Protein AF-C5KJR0-F1 (afdb_monomer)

InterPro domains:
  IPR007120 DNA-directed RNA polymerase, subunit 2, hybrid-binding domain [PF00562] (10-202)
  IPR007121 RNA polymerase, beta subunit, conserved site [PS01166] (55-67)
  IPR007641 RNA polymerase Rpb2, domain 7 [PF04560] (204-254)
  IPR014724 RNA polymerase Rpb2, OB-fold [G3DSA:2.40.50.150] (12-51)
  IPR015712 DNA-directed RNA polymerase, subunit 2 [PTHR20856] (11-251)
  IPR037033 DNA-directed RNA polymerase, subunit 2, hybrid-binding domain superfamily [G3DSA:2.40.270.10] (52-188)

Foldseek 3Di:
DDDDDPDDDDDDDDDDDDDDAPDDWAFDDWDWDADPVRDIDIDTDTDDDDDQDFQFWKDFPLRRIDTRHDDDDQLQFKAAPVGDGDPDDDDPVVDPVSVSVVQQVQFLQQALCVQVVHRWDDDPPDTDDLVNSLVSCVVVVHHSSQWGWIAGSVPRHTDPDTHRGGDGDMDGDPDGVSVVDADADDFDADPPQRWFDDDRVRSGDDDCDPVNLVVCVVVVVPVVSCCPVAVRTRPDDFDADPPPRDTDDPVRDDD

Mean predicted aligned error: 8.56 Å

Nearest PDB structures (foldseek):
  7z1o-assembly1_B  TM=9.831E-01  e=5.028E-30  Saccharomyces cerevisiae W303
  7fjj-assembly1_B  TM=9.832E-01  e=2.445E-29  Homo sapiens
  7z31-assembly1_B  TM=9.775E-01  e=2.445E-29  Saccharomyces cerevisiae S288C
  8iue-assembly1_B  TM=9.844E-01  e=5.118E-28  Homo sapiens
  9bcu-assembly1_B  TM=9.767E-01  e=3.434E-25  Thermococcus kodakarensis

Organism: Perkinsus marinus (strain ATCC 50983 / TXsc) (NCBI:txid423536)

Secondary structure (DSSP, 8-state):
---------------------SS--EEEEEEEEE-TT--EEEEEEEE------TT-EEEETTS-EEE------GGGS-EETTS---S----GGGTGGGT-HHHHHHHHHHHHHHHHTS-----TT-S--HHHHHHHHHHTT--TT-EE-EE-TTT-PBPSSPEE-----EEE-S--GGGT----SS--B-TTT--B-BSGGGTPBPP--HHHHHHHHHHT-HHHHHIIIIITTT-----B-TTT-PBPPTTS---

pLDDT: mean 89.94, std 9.76, range [38.06, 97.75]

Sequence (255 aa):
MSDAATGQVSHWRDTPISYKNPVPSYVDRVIATENEDQAKIFKCITRQTRRPELGDKFSSRHGQKGVVGLIVNQEDMPFGEKGWCPDLIMNPHGFPSRMTVGKLLECVSGKAGVLDGERSYGTAFGGTTKEHMTQSLIRHGFHPSAKEYITSGVTGEALECYIFVGPIYYQKLKHMVMDKIHARSTGPVNQLTRQPTEGRAKDGGLRLGEMERDCLVAYGASNLLLERLMLSSDVFTASVCRRCGLLSYQNGTCK

Radius of gyration: 31.86 Å; Cα contacts (8 Å, |Δi|>4): 291; chains: 1; bounding box: 69×59×100 Å

Solvent-accessible surface area (backbone atoms only — not comparable to full-atom values): 16293 Å² total; per-residue (Å²): 142,79,87,81,80,81,75,80,79,81,80,84,75,92,80,83,87,74,88,80,69,94,66,88,67,43,83,72,47,77,46,79,49,66,47,96,84,69,48,80,44,78,48,77,43,68,44,72,91,78,78,93,50,75,50,25,30,35,28,38,88,75,76,54,69,48,57,41,84,77,89,76,62,75,70,58,40,49,28,35,91,89,69,51,65,75,93,74,90,73,72,71,81,67,44,78,86,64,68,55,58,66,55,58,50,43,17,43,38,40,39,26,17,65,73,73,73,43,87,67,53,78,53,87,100,58,54,69,52,71,66,58,38,27,48,49,24,46,76,73,75,41,47,64,82,35,37,40,67,37,30,35,34,75,79,68,45,69,52,98,57,70,44,78,58,53,55,68,74,70,42,83,48,93,55,43,38,82,81,64,70,78,86,66,90,79,64,55,52,36,87,88,75,47,30,63,26,73,48,74,96,54,51,17,50,84,86,82,50,70,70,57,48,50,55,39,56,75,72,62,42,62,68,60,49,49,42,59,71,33,72,71,47,55,69,77,92,82,52,66,37,92,86,79,70,44,74,36,50,101,80,76,52,65,133

Structure (mmCIF, N/CA/C/O backbone):
data_AF-C5KJR0-F1
#
_entr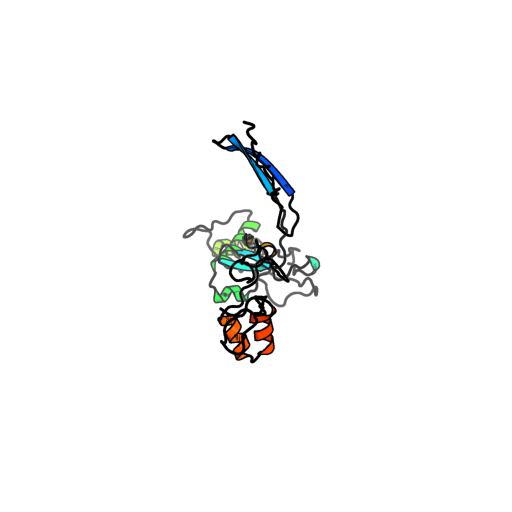y.id   AF-C5KJR0-F1
#
loop_
_atom_site.group_PDB
_atom_site.id
_atom_site.type_symbol
_atom_site.label_atom_id
_atom_site.label_alt_id
_atom_site.label_comp_id
_atom_site.label_asym_id
_atom_site.label_entity_id
_atom_site.label_seq_id
_atom_site.pdbx_PDB_ins_code
_atom_site.Cartn_x
_atom_site.Cartn_y
_atom_site.Cartn_z
_atom_site.occupancy
_atom_site.B_iso_or_equiv
_atom_site.auth_seq_id
_atom_site.auth_comp_id
_atom_site.auth_asym_id
_atom_site.auth_atom_id
_atom_site.pdbx_PDB_model_num
ATOM 1 N N . MET A 1 1 ? 22.384 32.706 -67.325 1.00 38.75 1 MET A N 1
ATOM 2 C CA . MET A 1 1 ? 22.212 33.017 -65.892 1.00 38.75 1 MET A CA 1
ATOM 3 C C . MET A 1 1 ? 20.793 32.632 -65.524 1.00 38.75 1 MET A C 1
ATOM 5 O O . MET A 1 1 ? 19.870 33.348 -65.879 1.00 38.75 1 MET A O 1
ATOM 9 N N . SER A 1 2 ? 20.619 31.443 -64.957 1.00 38.06 2 SER A N 1
ATOM 10 C CA . SER A 1 2 ? 19.328 30.906 -64.522 1.00 38.06 2 SER A CA 1
ATOM 11 C C . SER A 1 2 ? 19.557 30.300 -63.143 1.00 38.06 2 SER A C 1
ATOM 13 O O . SER A 1 2 ? 20.131 29.215 -63.035 1.00 38.06 2 SER A O 1
ATOM 15 N N . ASP A 1 3 ? 19.189 31.054 -62.112 1.00 41.66 3 ASP A N 1
ATOM 16 C CA . ASP A 1 3 ? 19.315 30.660 -60.713 1.00 41.66 3 ASP A CA 1
ATOM 17 C C . ASP A 1 3 ? 18.336 29.526 -60.397 1.00 41.66 3 ASP A C 1
ATOM 19 O O . ASP A 1 3 ? 17.121 29.714 -60.320 1.00 41.66 3 ASP A O 1
ATOM 23 N N . ALA A 1 4 ? 18.878 28.322 -60.220 1.00 47.00 4 ALA A N 1
ATOM 24 C CA . ALA A 1 4 ? 18.155 27.182 -59.683 1.00 47.00 4 ALA A CA 1
ATOM 25 C C . ALA A 1 4 ? 18.112 27.306 -58.152 1.00 47.00 4 ALA A C 1
ATOM 27 O O . ALA A 1 4 ? 19.010 26.845 -57.448 1.00 47.00 4 ALA A O 1
ATOM 28 N N . ALA A 1 5 ? 17.065 27.945 -57.632 1.00 51.94 5 ALA A N 1
ATOM 29 C CA . ALA A 1 5 ? 16.750 27.914 -56.210 1.00 51.94 5 ALA A CA 1
ATOM 30 C C . ALA A 1 5 ? 16.286 26.497 -55.828 1.00 51.94 5 ALA A C 1
ATOM 32 O O . ALA A 1 5 ? 15.137 26.111 -56.045 1.00 51.94 5 ALA A O 1
ATOM 33 N N . THR A 1 6 ? 17.192 25.697 -55.268 1.00 52.00 6 THR A N 1
ATOM 34 C CA . THR A 1 6 ? 16.878 24.420 -54.619 1.00 52.00 6 THR A CA 1
ATOM 35 C C . THR A 1 6 ? 16.046 24.679 -53.363 1.00 52.00 6 THR A C 1
ATOM 37 O O . THR A 1 6 ? 16.589 24.902 -52.280 1.00 52.00 6 THR A O 1
ATOM 40 N N . GLY A 1 7 ? 14.721 24.678 -53.505 1.00 53.25 7 GLY A N 1
ATOM 41 C CA . GLY A 1 7 ? 13.794 24.714 -52.378 1.00 53.25 7 GLY A CA 1
ATOM 42 C C . GLY A 1 7 ? 13.923 23.440 -51.543 1.00 53.25 7 GLY A C 1
ATOM 43 O O . GLY A 1 7 ? 13.592 22.351 -52.007 1.00 53.25 7 GLY A O 1
ATOM 44 N N . GLN A 1 8 ? 14.415 23.563 -50.309 1.00 58.16 8 GLN A N 1
ATOM 45 C CA . GLN A 1 8 ? 14.350 22.484 -49.327 1.00 58.16 8 GLN A CA 1
ATOM 46 C C . GLN A 1 8 ? 12.881 22.229 -48.971 1.00 58.16 8 GLN A C 1
ATOM 48 O O . GLN A 1 8 ? 12.222 23.070 -48.363 1.00 58.16 8 GLN A O 1
ATOM 53 N N . VAL A 1 9 ? 12.363 21.065 -49.357 1.00 62.09 9 VAL A N 1
ATOM 54 C CA . VAL A 1 9 ? 11.028 20.612 -48.957 1.00 62.09 9 VAL A CA 1
ATOM 55 C C . VAL A 1 9 ? 11.074 20.294 -47.462 1.00 62.09 9 VAL A C 1
ATOM 57 O O . VAL A 1 9 ? 11.752 19.356 -47.043 1.00 62.09 9 VAL A O 1
ATOM 60 N N . SER A 1 10 ? 10.388 21.092 -46.643 1.00 73.06 10 SER A N 1
ATOM 61 C CA . SER A 1 10 ? 10.275 20.845 -45.207 1.00 73.06 10 SER A CA 1
ATOM 62 C C . SER A 1 10 ? 9.398 19.618 -44.966 1.00 73.06 10 SER A C 1
ATOM 64 O O . SER A 1 10 ? 8.189 19.621 -45.195 1.00 73.06 10 SER A O 1
ATOM 66 N N . HIS A 1 11 ? 10.024 18.528 -44.526 1.00 79.31 11 HIS A N 1
ATOM 67 C CA . HIS A 1 11 ? 9.308 17.310 -44.176 1.00 79.31 11 HIS A CA 1
ATOM 68 C C . HIS A 1 11 ? 8.773 17.442 -42.749 1.00 79.31 11 HIS A C 1
ATOM 70 O O . HIS A 1 11 ? 9.534 17.425 -41.780 1.00 79.31 11 HIS A O 1
ATOM 76 N N . TRP A 1 12 ? 7.459 17.581 -42.612 1.00 84.00 12 TRP A N 1
ATOM 77 C CA . TRP A 1 12 ?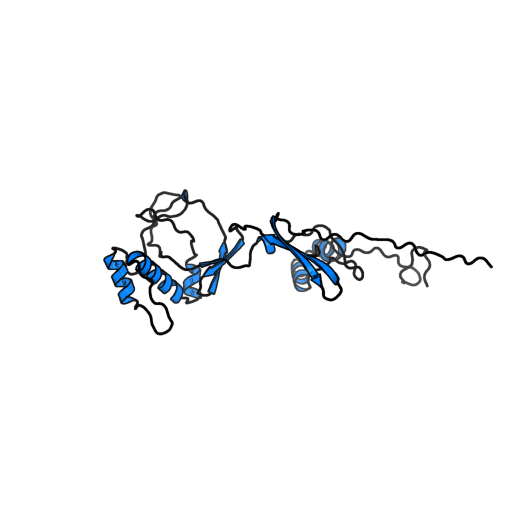 6.801 17.579 -41.309 1.00 84.00 12 TRP A CA 1
ATOM 78 C C . TRP A 1 12 ? 6.711 16.150 -40.770 1.00 84.00 12 TRP A C 1
ATOM 80 O O . TRP A 1 12 ? 6.570 15.189 -41.533 1.00 84.00 12 TRP A O 1
ATOM 90 N N . ARG A 1 13 ? 6.830 16.009 -39.448 1.00 87.44 13 ARG A N 1
ATOM 91 C CA . ARG A 1 13 ? 6.662 14.740 -38.738 1.00 87.44 13 ARG A CA 1
ATOM 92 C C . ARG A 1 13 ? 5.684 14.943 -37.595 1.00 87.44 13 ARG A C 1
ATOM 94 O O . ARG A 1 13 ? 5.942 15.750 -36.707 1.00 87.44 13 ARG A O 1
ATOM 101 N N . ASP A 1 14 ? 4.617 14.159 -37.593 1.00 88.00 14 ASP A N 1
ATOM 102 C CA . ASP A 1 14 ? 3.649 14.180 -36.504 1.00 88.00 14 ASP A CA 1
ATOM 103 C C . ASP A 1 14 ? 4.264 13.627 -35.213 1.00 88.00 14 ASP A C 1
ATOM 105 O O . ASP A 1 14 ? 4.850 12.539 -35.184 1.00 88.00 14 ASP A O 1
ATOM 109 N N . THR A 1 15 ? 4.103 14.377 -34.122 1.00 88.44 15 THR A N 1
ATOM 110 C CA . THR A 1 15 ? 4.510 13.981 -32.765 1.00 88.44 15 THR A CA 1
ATOM 111 C C . THR A 1 15 ? 3.326 14.078 -31.800 1.00 88.44 15 THR A C 1
ATOM 113 O O . THR A 1 15 ? 3.286 14.979 -30.956 1.00 88.44 15 THR A O 1
ATOM 116 N N . PRO A 1 16 ? 2.323 13.189 -31.919 1.00 89.06 16 PRO A N 1
ATOM 117 C CA . PRO A 1 16 ? 1.166 13.207 -31.036 1.00 89.06 16 PRO A CA 1
ATOM 118 C C . PRO A 1 16 ? 1.546 12.783 -29.611 1.00 89.06 16 PRO A C 1
ATOM 120 O O . PRO A 1 16 ? 2.365 11.885 -29.401 1.00 89.06 16 PRO A O 1
ATOM 123 N N . ILE A 1 17 ? 0.901 13.398 -28.618 1.00 86.56 17 ILE A N 1
ATOM 124 C CA . ILE A 1 17 ? 0.991 12.978 -27.217 1.00 86.56 17 ILE A CA 1
ATOM 125 C C . ILE A 1 17 ? -0.153 12.001 -26.947 1.00 86.56 17 ILE A C 1
ATOM 127 O O . ILE A 1 17 ? -1.320 12.386 -26.963 1.00 86.56 17 ILE A O 1
ATOM 131 N N . SER A 1 18 ? 0.180 10.737 -26.692 1.00 85.69 18 SER A N 1
ATOM 132 C CA . SER A 1 18 ? -0.789 9.699 -26.340 1.00 85.69 18 SER A CA 1
ATOM 133 C C . SER A 1 18 ? -0.821 9.433 -24.836 1.00 85.69 18 SER A C 1
ATOM 135 O O . SER A 1 18 ? 0.183 9.545 -24.126 1.00 85.69 18 SER A O 1
ATOM 137 N N . TYR A 1 19 ? -1.999 9.060 -24.339 1.00 86.56 19 TYR A N 1
ATOM 138 C CA . TYR A 1 19 ? -2.160 8.581 -22.974 1.00 86.56 19 TYR A CA 1
ATOM 139 C C . TYR A 1 19 ? -1.579 7.167 -22.847 1.00 86.56 19 TYR A C 1
ATOM 141 O O . TYR A 1 19 ? -1.974 6.270 -23.588 1.00 86.56 19 TYR A O 1
ATOM 149 N N . LYS A 1 20 ? -0.634 6.974 -21.920 1.00 79.56 20 LYS A N 1
ATOM 150 C CA . LYS A 1 20 ? 0.145 5.726 -21.798 1.00 79.56 20 LYS A CA 1
ATOM 151 C C . LYS A 1 20 ? -0.278 4.804 -20.657 1.00 79.56 20 LYS A C 1
ATOM 153 O O . LYS A 1 20 ? 0.224 3.687 -20.575 1.00 79.56 20 LYS A O 1
ATOM 158 N N . ASN A 1 21 ? -1.129 5.252 -19.733 1.00 81.88 21 ASN A N 1
ATOM 159 C CA . ASN A 1 21 ? -1.475 4.396 -18.599 1.00 81.88 21 ASN A CA 1
ATOM 160 C C . ASN A 1 21 ? -2.456 3.301 -19.042 1.00 81.88 21 ASN A C 1
ATOM 162 O O . ASN A 1 21 ? -3.311 3.556 -19.889 1.00 81.88 21 ASN A O 1
ATOM 166 N N . PRO A 1 22 ? -2.390 2.108 -18.428 1.00 79.25 22 PRO A N 1
ATOM 167 C CA . PRO A 1 22 ? -3.226 0.979 -18.830 1.00 79.25 22 PRO A CA 1
ATOM 168 C C . PRO A 1 22 ? -4.714 1.165 -18.505 1.00 79.25 22 PRO A C 1
ATOM 170 O O . PRO A 1 22 ? -5.554 0.497 -19.097 1.00 79.25 22 PRO A O 1
ATOM 173 N N . VAL A 1 23 ? -5.057 2.041 -17.555 1.00 85.12 23 VAL A N 1
ATOM 174 C CA . VAL A 1 23 ? -6.444 2.237 -17.111 1.00 85.12 23 VAL A CA 1
ATOM 175 C C . VAL A 1 23 ? -7.033 3.466 -17.793 1.00 85.12 23 VAL A C 1
ATOM 177 O O . VAL A 1 23 ? -6.370 4.505 -17.789 1.00 85.12 23 VAL A O 1
ATOM 180 N N . PRO A 1 24 ? -8.270 3.409 -18.320 1.00 89.19 24 PRO A N 1
ATOM 181 C CA . PRO A 1 24 ? -8.916 4.581 -18.890 1.00 89.19 24 PRO A CA 1
ATOM 182 C C . PRO A 1 24 ? -9.010 5.720 -17.868 1.00 89.19 24 PRO A C 1
ATOM 184 O O . PRO A 1 24 ? -9.246 5.514 -16.674 1.00 89.19 24 PRO A O 1
ATOM 187 N N . SER A 1 25 ? -8.842 6.941 -18.364 1.00 92.25 25 SER A N 1
ATOM 188 C CA . SER A 1 25 ? -9.039 8.165 -17.594 1.00 92.25 25 SER A CA 1
ATOM 189 C C . SER A 1 25 ? -9.967 9.108 -18.341 1.00 92.25 25 SER A C 1
ATOM 191 O O . SER A 1 25 ? -10.126 9.011 -19.556 1.00 92.25 25 SER A O 1
ATOM 193 N N . TYR A 1 26 ? -10.588 10.013 -17.596 1.00 94.31 26 TYR A N 1
ATOM 194 C CA . TYR A 1 26 ? -11.530 10.982 -18.136 1.00 94.31 26 TYR A CA 1
ATOM 195 C C . TYR A 1 26 ? -10.871 12.351 -18.169 1.00 94.31 26 TYR A C 1
ATOM 197 O O . TYR A 1 26 ? -10.204 12.735 -17.208 1.00 94.31 26 TYR A O 1
ATOM 205 N N . VAL A 1 27 ? -11.064 13.106 -19.247 1.00 95.12 27 VAL A N 1
ATOM 206 C CA . VAL A 1 27 ? -10.619 14.502 -19.293 1.00 95.12 27 VAL A CA 1
ATOM 207 C C . VAL A 1 27 ? -11.455 15.305 -18.297 1.00 95.12 27 VAL A C 1
ATOM 209 O O . VAL A 1 27 ? -12.681 15.248 -18.320 1.00 95.12 27 VAL A O 1
ATOM 212 N N . ASP A 1 28 ? -10.784 16.006 -17.390 1.00 96.06 28 ASP A N 1
ATOM 213 C CA . ASP A 1 28 ? -11.411 16.874 -16.391 1.00 96.06 28 ASP A CA 1
ATOM 214 C C . ASP A 1 28 ? -11.397 18.331 -16.856 1.00 96.06 28 ASP A C 1
ATOM 216 O O . ASP A 1 28 ? -12.409 19.025 -16.812 1.00 96.06 28 ASP A O 1
ATOM 220 N N . ARG A 1 29 ? -10.249 18.790 -17.366 1.00 96.25 29 ARG A N 1
ATOM 221 C CA . ARG A 1 29 ? -10.080 20.161 -17.848 1.00 96.25 29 ARG A CA 1
ATOM 222 C C . ARG A 1 29 ? -9.066 20.226 -18.978 1.00 96.25 29 ARG A C 1
ATOM 224 O O . ARG A 1 29 ? -8.006 19.611 -18.891 1.00 96.25 29 ARG A O 1
ATOM 231 N N . VAL A 1 30 ? -9.360 21.034 -19.990 1.00 96.06 30 VAL A N 1
ATOM 232 C CA . VAL A 1 30 ? -8.399 21.429 -21.024 1.00 96.06 30 VAL A CA 1
ATOM 233 C C . VAL A 1 30 ? -8.153 22.920 -20.878 1.00 96.06 30 VAL A C 1
ATOM 235 O O . VAL A 1 30 ? -9.092 23.710 -20.866 1.00 96.06 30 VAL A O 1
ATOM 238 N N . ILE A 1 31 ? -6.892 23.294 -20.708 1.00 95.69 31 ILE A N 1
ATOM 239 C CA . ILE A 1 31 ? -6.459 24.683 -20.585 1.00 95.69 31 ILE A CA 1
ATOM 240 C C . ILE A 1 31 ? -5.646 25.007 -21.833 1.00 95.69 31 ILE A C 1
ATOM 242 O O . ILE A 1 31 ? -4.667 24.319 -22.114 1.00 95.69 31 ILE A O 1
ATOM 246 N N . ALA A 1 32 ? -6.054 26.038 -22.566 1.00 95.38 32 ALA A N 1
ATOM 247 C CA . ALA A 1 32 ? -5.298 26.594 -23.679 1.00 95.38 32 ALA A CA 1
ATOM 248 C C . ALA A 1 32 ? -4.720 27.943 -23.242 1.00 95.38 32 ALA A C 1
ATOM 250 O O . ALA A 1 32 ? -5.467 28.815 -22.799 1.00 95.38 32 ALA A O 1
ATOM 251 N N . THR A 1 33 ? -3.403 28.092 -23.324 1.00 95.62 33 THR A N 1
ATOM 252 C CA . THR A 1 33 ? -2.677 29.320 -22.968 1.00 95.62 33 THR A CA 1
ATOM 253 C C . THR A 1 33 ? -1.602 29.606 -24.004 1.00 95.62 33 THR A C 1
ATOM 255 O O . THR A 1 33 ? -1.201 28.712 -24.746 1.00 95.62 33 THR A O 1
ATOM 258 N N . GLU A 1 34 ? -1.104 30.833 -24.037 1.00 95.94 34 GLU A N 1
ATOM 259 C CA . GLU A 1 34 ? 0.038 31.223 -24.863 1.00 95.94 34 GLU A CA 1
ATOM 260 C C . GLU A 1 34 ? 1.212 31.584 -23.951 1.00 95.94 34 GLU A C 1
ATOM 262 O O . GLU A 1 34 ? 1.020 32.180 -22.890 1.00 95.94 34 GLU A O 1
ATOM 267 N N . ASN A 1 35 ? 2.415 31.157 -24.332 1.00 92.75 35 ASN A N 1
ATOM 268 C CA . ASN A 1 35 ? 3.652 31.572 -23.672 1.00 92.75 35 ASN A CA 1
ATOM 269 C C . ASN A 1 35 ? 4.034 33.007 -24.063 1.00 92.75 35 ASN A C 1
ATOM 271 O O . ASN A 1 35 ? 3.491 33.563 -25.015 1.00 92.75 35 ASN A O 1
ATOM 275 N N . GLU A 1 36 ? 5.032 33.570 -23.376 1.00 92.00 36 GLU A N 1
ATOM 276 C CA . GLU A 1 36 ? 5.627 34.874 -23.714 1.00 92.00 36 GLU A CA 1
ATOM 277 C C . GLU A 1 36 ? 6.108 34.935 -25.179 1.00 92.00 36 GLU A C 1
ATOM 279 O O . GLU A 1 36 ? 5.927 35.950 -25.845 1.00 92.00 36 GLU A O 1
ATOM 284 N N . ASP A 1 37 ? 6.590 33.811 -25.721 1.00 92.38 37 ASP A N 1
ATOM 285 C CA . ASP A 1 37 ? 7.010 33.660 -27.124 1.00 92.38 37 ASP A CA 1
ATOM 286 C C . ASP A 1 37 ? 5.844 33.458 -28.121 1.00 92.38 37 ASP A C 1
ATOM 288 O O . ASP A 1 37 ? 6.059 33.007 -29.245 1.00 92.38 37 ASP A O 1
ATOM 292 N N . GLN A 1 38 ? 4.590 33.700 -27.716 1.00 89.94 38 GLN A N 1
ATOM 293 C CA . GLN A 1 38 ? 3.369 33.468 -28.517 1.00 89.94 38 GLN A CA 1
ATOM 294 C C . GLN A 1 38 ? 3.153 32.005 -28.963 1.00 89.94 38 GLN A C 1
ATOM 296 O O . GLN A 1 38 ? 2.330 31.707 -29.832 1.00 89.94 38 GLN A O 1
ATOM 301 N N . ALA A 1 39 ? 3.858 31.050 -28.349 1.00 91.75 39 ALA A N 1
ATOM 302 C CA . ALA A 1 39 ? 3.643 29.628 -28.586 1.00 91.75 39 ALA A CA 1
ATOM 303 C C . ALA A 1 39 ? 2.383 29.137 -27.850 1.00 91.75 39 ALA A C 1
ATOM 305 O O . ALA A 1 39 ? 2.261 29.295 -26.633 1.00 91.75 39 ALA A O 1
ATOM 306 N N . LYS A 1 40 ? 1.458 28.496 -28.578 1.00 92.62 40 LYS A N 1
ATOM 307 C CA . LYS A 1 40 ? 0.232 27.909 -28.012 1.00 92.62 40 LYS A CA 1
ATOM 308 C C . LYS A 1 40 ? 0.544 26.639 -27.222 1.00 92.62 40 LYS A C 1
ATOM 310 O O . LYS A 1 40 ? 1.108 25.687 -27.756 1.00 92.62 40 LYS A O 1
ATOM 315 N N . ILE A 1 41 ? 0.108 26.599 -25.968 1.00 92.88 41 ILE A N 1
ATOM 316 C CA . ILE A 1 41 ? 0.221 25.456 -25.064 1.00 92.88 41 ILE A CA 1
ATOM 317 C C . ILE A 1 41 ? -1.167 24.941 -24.717 1.00 92.88 41 ILE A C 1
ATOM 319 O O . ILE A 1 41 ? -2.049 25.689 -24.300 1.00 92.88 41 ILE A O 1
ATOM 323 N N . PHE A 1 42 ? -1.320 23.624 -24.808 1.00 93.19 42 PHE A N 1
ATOM 324 C CA . PHE A 1 42 ? -2.511 22.915 -24.366 1.00 93.19 42 PHE A CA 1
ATOM 325 C C . PHE A 1 42 ? -2.155 22.012 -23.186 1.00 93.19 42 PHE A C 1
ATOM 327 O O . PHE A 1 42 ? -1.327 21.108 -23.304 1.00 93.19 42 PHE A O 1
ATOM 334 N N . LYS A 1 43 ? -2.790 22.242 -22.036 1.00 93.62 43 LYS A N 1
ATOM 335 C CA . LYS A 1 43 ? -2.666 21.406 -20.840 1.00 93.62 43 LYS A CA 1
ATOM 336 C C . LYS A 1 43 ? -3.965 20.645 -20.606 1.00 93.62 43 LYS A C 1
ATOM 338 O O . LYS A 1 43 ? -4.968 21.221 -20.186 1.00 93.62 43 LYS A O 1
ATOM 343 N N . CYS A 1 44 ? -3.922 19.337 -20.832 1.00 93.19 44 CYS A N 1
ATOM 344 C CA . CYS A 1 44 ? -5.032 18.426 -20.568 1.00 93.19 44 CYS A CA 1
ATOM 345 C C . CYS A 1 44 ? -4.857 17.777 -19.189 1.00 93.19 44 CYS A C 1
ATOM 347 O O . CYS A 1 44 ? -3.898 17.044 -18.955 1.00 93.19 44 CYS A O 1
ATOM 349 N N . ILE A 1 45 ? -5.782 18.048 -18.271 1.00 94.62 45 ILE A N 1
ATOM 350 C CA . ILE A 1 45 ? -5.853 17.430 -16.945 1.00 94.62 45 ILE A CA 1
ATOM 351 C C . ILE A 1 45 ? -6.849 16.275 -17.020 1.00 94.62 45 ILE A C 1
ATOM 353 O O . ILE A 1 45 ? -8.006 16.468 -17.391 1.00 94.62 45 ILE A O 1
ATOM 357 N N . THR A 1 46 ? -6.402 15.077 -16.652 1.00 94.25 46 THR A N 1
ATOM 358 C CA . THR A 1 46 ? -7.221 13.858 -16.621 1.00 94.25 46 THR A CA 1
ATOM 359 C C . THR A 1 46 ? -7.486 13.418 -15.185 1.00 94.25 46 THR A C 1
ATOM 361 O O . THR A 1 46 ? -6.578 13.463 -14.354 1.00 94.25 46 THR A O 1
ATOM 364 N N . ARG A 1 47 ? -8.691 12.920 -14.902 1.00 94.50 47 ARG A N 1
ATOM 365 C CA . ARG A 1 47 ? -9.080 12.330 -13.616 1.00 94.50 47 ARG A CA 1
ATOM 366 C C . ARG A 1 47 ? -9.349 10.835 -13.734 1.00 94.50 47 ARG A C 1
ATOM 368 O O . ARG A 1 47 ? -9.774 10.333 -14.775 1.00 94.50 47 ARG A O 1
ATOM 375 N N . GLN A 1 48 ? -9.154 10.138 -12.622 1.00 92.81 48 GLN A N 1
ATOM 376 C CA . GLN A 1 48 ? -9.450 8.719 -12.489 1.00 92.81 48 GLN A CA 1
ATOM 377 C C . GLN A 1 48 ? -9.992 8.440 -11.084 1.00 92.81 48 GLN A C 1
ATOM 379 O O . GLN A 1 48 ? -9.362 8.805 -10.091 1.00 92.81 48 GLN A O 1
ATOM 384 N N . THR A 1 49 ? -11.135 7.759 -10.997 1.00 92.12 49 THR A N 1
ATOM 385 C CA . THR A 1 49 ? -11.660 7.249 -9.723 1.00 92.12 49 THR A CA 1
ATOM 386 C C . THR A 1 49 ? -11.029 5.894 -9.440 1.00 92.12 49 THR A C 1
ATOM 388 O O . THR A 1 49 ? -11.132 4.985 -10.260 1.00 92.12 49 THR A O 1
ATOM 391 N N . ARG A 1 50 ? -10.371 5.751 -8.286 1.00 91.00 50 ARG A N 1
ATOM 392 C CA . ARG A 1 50 ? -9.665 4.520 -7.907 1.00 91.00 50 ARG A CA 1
ATOM 393 C C . ARG A 1 50 ? -10.243 3.934 -6.630 1.00 91.00 50 ARG A C 1
ATOM 395 O O . ARG A 1 50 ? -10.043 4.480 -5.540 1.00 91.00 50 ARG A O 1
ATOM 402 N N . ARG A 1 51 ? -10.956 2.819 -6.777 1.00 92.38 51 ARG A N 1
ATOM 403 C CA . ARG A 1 51 ? -11.462 2.040 -5.644 1.00 92.38 51 ARG A CA 1
ATOM 404 C C . ARG A 1 51 ? -10.286 1.357 -4.926 1.00 92.38 51 ARG A C 1
ATOM 406 O O . ARG A 1 51 ? -9.264 1.116 -5.562 1.00 92.38 51 ARG A O 1
ATOM 413 N N . PRO A 1 52 ? -10.354 1.139 -3.601 1.00 93.88 52 PRO A N 1
ATOM 414 C CA . PRO A 1 52 ? -9.373 0.314 -2.905 1.00 93.88 52 PRO A CA 1
ATOM 415 C C . PRO A 1 52 ? -9.345 -1.102 -3.479 1.00 93.88 52 PRO A C 1
ATOM 417 O O . PRO A 1 52 ? -10.384 -1.747 -3.575 1.00 93.88 52 PRO A O 1
ATOM 420 N N . GLU A 1 53 ? -8.156 -1.563 -3.840 1.00 94.06 53 GLU A N 1
ATOM 421 C CA . GLU A 1 53 ? -7.924 -2.899 -4.388 1.00 94.06 53 GLU A CA 1
ATOM 422 C C . GLU A 1 53 ? -6.866 -3.641 -3.562 1.00 94.06 53 GLU A C 1
ATOM 424 O O . GLU A 1 53 ? -6.151 -3.054 -2.740 1.00 94.06 53 GLU A O 1
ATOM 429 N N . LEU A 1 54 ? -6.759 -4.951 -3.782 1.00 96.31 54 LEU A N 1
ATOM 430 C CA . LEU A 1 54 ? -5.713 -5.777 -3.183 1.00 96.31 54 LEU A CA 1
ATOM 431 C C . LEU A 1 54 ? -4.338 -5.213 -3.545 1.00 96.31 54 LEU A C 1
ATOM 433 O O . LEU A 1 54 ? -4.057 -4.942 -4.707 1.00 96.31 54 LEU A O 1
ATOM 437 N N . GLY A 1 55 ? -3.464 -5.031 -2.558 1.00 95.81 55 GLY A N 1
ATOM 438 C CA . GLY A 1 55 ? -2.159 -4.409 -2.792 1.00 95.81 55 GLY A CA 1
ATOM 439 C C . GLY A 1 55 ? -2.105 -2.891 -2.558 1.00 95.81 55 GLY A C 1
ATOM 440 O O . GLY A 1 55 ? -1.002 -2.331 -2.511 1.00 95.81 55 GLY A O 1
ATOM 441 N N . ASP A 1 56 ? -3.241 -2.209 -2.364 1.00 96.69 56 ASP A N 1
ATOM 442 C CA . ASP A 1 56 ? -3.245 -0.791 -1.988 1.00 96.69 56 ASP A CA 1
ATOM 443 C C . ASP A 1 56 ? -2.722 -0.588 -0.563 1.00 96.69 56 ASP A C 1
ATOM 445 O O . ASP A 1 56 ? -2.968 -1.382 0.351 1.00 96.69 56 ASP A O 1
ATOM 449 N N . LYS A 1 57 ? -1.979 0.506 -0.359 1.00 97.31 57 LYS A N 1
ATOM 450 C CA . LYS A 1 57 ? -1.323 0.792 0.919 1.00 97.31 57 LYS A CA 1
ATOM 451 C C . LYS A 1 57 ? -2.136 1.748 1.787 1.00 97.31 57 LYS A C 1
ATOM 453 O O . LYS A 1 57 ? -2.490 2.847 1.361 1.00 97.31 57 LYS A O 1
ATOM 458 N N . PHE A 1 58 ? -2.306 1.378 3.050 1.00 96.94 58 PHE A N 1
ATOM 459 C CA . PHE A 1 58 ? -2.954 2.181 4.085 1.00 96.94 58 PHE A CA 1
ATOM 460 C C . PHE A 1 58 ? -2.014 2.369 5.278 1.00 96.94 58 PHE A C 1
ATOM 462 O O . PHE A 1 58 ? -1.061 1.609 5.466 1.00 96.94 58 PHE A O 1
ATOM 469 N N . SER A 1 59 ? -2.251 3.398 6.086 1.00 95.94 59 SER A N 1
ATOM 470 C CA . SER A 1 59 ? -1.515 3.624 7.330 1.00 95.94 59 SER A CA 1
ATOM 471 C C . SER A 1 59 ? -2.422 4.185 8.407 1.00 95.94 59 SER A C 1
ATOM 473 O O . SER A 1 59 ? -3.249 5.046 8.124 1.00 95.94 59 SER A O 1
ATOM 475 N N . SER A 1 60 ? -2.222 3.764 9.655 1.00 94.81 60 SER A N 1
ATOM 476 C CA . SER A 1 60 ? -2.711 4.552 10.790 1.00 94.81 60 SER A CA 1
ATOM 477 C C . SER A 1 60 ? -1.796 5.756 11.041 1.00 94.81 60 SER A C 1
ATOM 479 O O . SER A 1 60 ? -0.669 5.811 10.531 1.00 94.81 60 SER A O 1
ATOM 481 N N . ARG A 1 61 ? -2.245 6.685 11.895 1.00 94.31 61 ARG A N 1
ATOM 482 C CA . ARG A 1 61 ? -1.438 7.833 12.360 1.00 94.31 61 ARG A CA 1
ATOM 483 C C . ARG A 1 61 ? -0.204 7.436 13.184 1.00 94.31 61 ARG A C 1
ATOM 485 O O . ARG A 1 61 ? 0.724 8.220 13.318 1.00 94.31 61 ARG A O 1
ATOM 492 N N . HIS A 1 62 ? -0.157 6.193 13.663 1.00 94.31 62 HIS A N 1
ATOM 493 C CA . HIS A 1 62 ? 0.918 5.639 14.505 1.00 94.31 62 HIS A CA 1
ATOM 494 C C . HIS A 1 62 ? 2.000 4.897 13.710 1.00 94.31 62 HIS A C 1
ATOM 496 O O . HIS A 1 62 ? 2.605 3.954 14.207 1.00 94.31 62 HIS A O 1
ATOM 502 N N . GLY A 1 63 ? 2.193 5.235 12.431 1.00 90.00 63 GLY A N 1
ATOM 503 C CA . GLY A 1 63 ? 3.222 4.608 11.590 1.00 90.00 63 GLY A CA 1
ATOM 504 C C . GLY A 1 63 ? 2.950 3.144 11.214 1.00 90.00 63 GLY A C 1
ATOM 505 O O . GLY A 1 63 ? 3.815 2.483 10.629 1.00 90.00 63 GLY A O 1
ATOM 506 N N . GLN A 1 64 ? 1.747 2.628 11.488 1.00 92.12 64 GLN A N 1
ATOM 507 C CA . GLN A 1 64 ? 1.369 1.266 11.129 1.00 92.12 64 GLN A CA 1
ATOM 508 C C . GLN A 1 64 ? 0.911 1.195 9.675 1.00 92.12 64 GLN A C 1
ATOM 510 O O . GLN A 1 64 ? -0.281 1.241 9.374 1.00 92.12 64 GLN A O 1
ATOM 515 N N . LYS A 1 65 ? 1.887 1.085 8.776 1.00 94.25 65 LYS A N 1
ATOM 516 C CA . LYS A 1 65 ? 1.664 0.906 7.340 1.00 94.25 65 LYS A CA 1
ATOM 517 C C . LYS A 1 65 ? 1.329 -0.557 7.051 1.00 94.25 65 LYS A C 1
ATOM 519 O O . LYS A 1 65 ? 2.056 -1.445 7.493 1.00 94.25 65 LYS A O 1
ATOM 524 N N . GLY A 1 66 ? 0.275 -0.783 6.282 1.00 94.88 66 GLY A N 1
ATOM 525 C CA . GLY A 1 66 ? -0.180 -2.098 5.843 1.00 94.88 66 GLY A CA 1
ATOM 526 C C . GLY A 1 66 ? -0.632 -2.065 4.390 1.00 94.88 66 GLY A C 1
ATOM 527 O O . GLY A 1 66 ? -0.788 -0.998 3.794 1.00 94.88 66 GLY A O 1
ATOM 528 N N . VAL A 1 67 ? -0.798 -3.247 3.816 1.00 97.00 67 VAL A N 1
ATOM 529 C CA . VAL A 1 67 ? -1.314 -3.443 2.463 1.00 97.00 67 VAL A CA 1
ATOM 530 C C . VAL A 1 67 ? -2.612 -4.236 2.582 1.00 97.00 67 VAL A C 1
ATOM 532 O O . VAL A 1 67 ? -2.705 -5.086 3.467 1.00 97.00 67 VAL A O 1
ATOM 535 N N . VAL A 1 68 ? -3.604 -3.963 1.736 1.00 96.81 68 VAL A N 1
ATOM 536 C CA . VAL A 1 68 ? -4.833 -4.771 1.697 1.00 96.81 68 VAL A CA 1
ATOM 537 C C . VAL A 1 68 ? -4.482 -6.173 1.199 1.00 96.81 68 VAL A C 1
ATOM 539 O O . VAL A 1 68 ? -4.044 -6.323 0.058 1.00 96.81 68 VAL A O 1
ATOM 542 N N . GLY A 1 69 ? -4.628 -7.175 2.070 1.00 96.50 69 GLY A N 1
ATOM 543 C CA . GLY A 1 69 ? -4.340 -8.579 1.753 1.00 96.50 69 GLY A CA 1
ATOM 544 C C . GLY A 1 69 ? -5.554 -9.350 1.239 1.00 96.50 69 GLY A C 1
ATOM 545 O O . GLY A 1 69 ? -5.405 -10.209 0.379 1.00 96.50 69 GLY A O 1
ATOM 546 N N . LEU A 1 70 ? -6.745 -9.019 1.739 1.00 95.81 70 LEU A N 1
ATOM 547 C CA . LEU A 1 70 ? -8.006 -9.643 1.359 1.00 95.81 70 LEU A CA 1
ATOM 548 C C . LEU A 1 70 ? -9.132 -8.610 1.479 1.00 95.81 70 LEU A C 1
ATOM 550 O O . LEU A 1 70 ? -9.122 -7.798 2.406 1.00 95.81 70 LEU A O 1
ATOM 554 N N . ILE A 1 71 ? -10.072 -8.642 0.537 1.00 96.06 71 ILE A N 1
ATOM 555 C CA . ILE A 1 71 ? -11.337 -7.907 0.596 1.00 96.06 71 ILE A CA 1
ATOM 556 C C . ILE A 1 71 ? -12.418 -8.973 0.682 1.00 96.06 71 ILE A C 1
ATOM 558 O O . ILE A 1 71 ? -12.467 -9.860 -0.167 1.00 96.06 71 ILE A O 1
ATOM 562 N N . VAL A 1 72 ? -13.223 -8.897 1.731 1.00 95.56 72 VAL A N 1
ATOM 563 C CA . VAL A 1 72 ? -14.267 -9.870 2.047 1.00 95.56 72 VAL A CA 1
ATOM 564 C C . VAL A 1 72 ? -15.611 -9.150 2.021 1.00 95.56 72 VAL A C 1
ATOM 566 O O . VAL A 1 72 ? -15.667 -7.951 2.315 1.00 95.56 72 VAL A O 1
ATOM 569 N N . ASN A 1 73 ? -16.673 -9.857 1.641 1.00 95.69 73 ASN A N 1
ATOM 570 C CA . ASN A 1 73 ? -18.024 -9.323 1.732 1.00 95.69 73 ASN A CA 1
ATOM 571 C C . ASN A 1 73 ? -18.462 -9.178 3.196 1.00 95.69 73 ASN A C 1
ATOM 573 O O . ASN A 1 73 ? -17.863 -9.746 4.108 1.00 95.69 73 ASN A O 1
ATOM 577 N N . GLN A 1 74 ? -19.522 -8.408 3.426 1.00 94.94 74 GLN A N 1
ATOM 578 C CA . GLN A 1 74 ? -19.994 -8.133 4.779 1.00 94.94 74 GLN A CA 1
ATOM 579 C C . GLN A 1 74 ? -20.539 -9.390 5.478 1.00 94.94 74 GLN A C 1
ATOM 581 O O . GLN A 1 74 ? -20.383 -9.494 6.689 1.00 94.94 74 GLN A O 1
ATOM 586 N N . GLU A 1 75 ? -21.132 -10.340 4.746 1.00 93.75 75 GLU A N 1
ATOM 587 C CA . GLU A 1 75 ? -21.690 -11.574 5.319 1.00 93.75 75 GLU A CA 1
ATOM 588 C C . GLU A 1 75 ? -20.655 -12.457 6.032 1.00 93.75 75 GLU A C 1
ATOM 590 O O . GLU A 1 75 ? -20.955 -13.032 7.074 1.00 93.75 75 GLU A O 1
ATOM 595 N N . ASP A 1 76 ? -19.425 -12.517 5.526 1.00 95.56 76 ASP A N 1
ATOM 596 C CA . ASP A 1 76 ? -18.367 -13.341 6.119 1.00 95.56 76 ASP A CA 1
ATOM 597 C C . ASP A 1 76 ? -17.613 -12.597 7.236 1.00 95.56 76 ASP A C 1
ATOM 599 O O . ASP A 1 76 ? -16.791 -13.183 7.950 1.00 95.56 76 ASP A O 1
ATOM 603 N N . MET A 1 77 ? -17.847 -11.289 7.385 1.00 96.25 77 MET A N 1
ATOM 604 C CA . MET A 1 77 ? -17.168 -10.481 8.389 1.00 96.25 77 MET A CA 1
ATOM 605 C C . MET A 1 77 ? -17.710 -10.785 9.786 1.00 96.25 77 MET A C 1
ATOM 607 O O . MET A 1 77 ? -18.910 -10.976 9.980 1.00 96.25 77 MET A O 1
ATOM 611 N N . PRO A 1 78 ? -16.834 -10.812 10.799 1.00 96.19 78 PRO A N 1
ATOM 612 C CA . PRO A 1 78 ? -17.274 -11.034 12.160 1.00 96.19 78 PRO A CA 1
ATOM 613 C C . PRO A 1 78 ? -18.060 -9.811 12.654 1.00 96.19 78 PRO A C 1
ATOM 615 O O . PRO A 1 78 ? -17.667 -8.674 12.389 1.00 96.19 78 PRO A O 1
ATOM 618 N N . PHE A 1 79 ? -19.153 -10.027 13.380 1.00 95.62 79 PHE A N 1
ATOM 619 C CA . PHE A 1 79 ? -20.076 -8.964 13.785 1.00 95.62 79 PHE A CA 1
ATOM 620 C C . PHE A 1 79 ? -20.301 -8.945 15.299 1.00 95.62 79 PHE A C 1
ATOM 622 O O . PHE A 1 79 ? -20.237 -9.973 15.981 1.00 95.62 79 PHE A O 1
ATOM 629 N N . GLY A 1 80 ? -20.531 -7.750 15.843 1.00 93.19 80 GLY A N 1
ATOM 630 C CA . GLY A 1 80 ? -20.862 -7.565 17.256 1.00 93.19 80 GLY A CA 1
ATOM 631 C C . GLY A 1 80 ? -22.340 -7.830 17.550 1.00 93.19 80 GLY A C 1
ATOM 632 O O . GLY A 1 80 ? -23.174 -7.832 16.648 1.00 93.19 80 GLY A O 1
ATOM 633 N N . GLU A 1 81 ? -22.699 -7.960 18.828 1.00 88.75 81 GLU A N 1
ATOM 634 C CA . GLU A 1 81 ? -24.089 -8.204 19.274 1.00 88.75 81 GLU A CA 1
ATOM 635 C C . GLU A 1 81 ? -25.083 -7.132 18.800 1.00 88.75 81 GLU A C 1
ATOM 637 O O . GLU A 1 81 ? -26.253 -7.410 18.552 1.00 88.75 81 GLU A O 1
ATOM 642 N N . LYS A 1 82 ? -24.608 -5.892 18.635 1.00 87.06 82 LYS A N 1
ATOM 643 C CA . LYS A 1 82 ? -25.404 -4.763 18.124 1.00 87.06 82 LYS A CA 1
ATOM 644 C C . LYS A 1 82 ? -25.500 -4.734 16.588 1.00 87.06 82 LYS A C 1
ATOM 646 O O . LYS A 1 82 ? -26.014 -3.766 16.038 1.00 87.06 82 LYS A O 1
ATOM 651 N N . GLY A 1 83 ? -24.967 -5.744 15.896 1.00 88.94 83 GLY A N 1
ATOM 652 C CA . GLY A 1 83 ? -24.986 -5.872 14.434 1.00 88.94 83 GLY A CA 1
ATOM 653 C C . GLY A 1 83 ? -23.940 -5.035 13.690 1.00 88.94 83 GLY A C 1
ATOM 654 O O . GLY A 1 83 ? -23.954 -4.986 12.462 1.00 88.94 83 GLY A O 1
ATOM 655 N N . TRP A 1 84 ? -23.027 -4.362 14.398 1.00 91.62 84 TRP A N 1
ATOM 656 C CA . TRP A 1 84 ? -21.943 -3.624 13.751 1.00 91.62 84 TRP A CA 1
ATOM 657 C C . TRP A 1 84 ? -20.892 -4.601 13.192 1.00 91.62 84 TRP A C 1
ATOM 659 O O . TRP A 1 84 ? -20.611 -5.635 13.799 1.00 91.62 84 TRP A O 1
ATOM 669 N N . CYS A 1 85 ? -20.307 -4.259 12.043 1.00 94.75 85 CYS A N 1
ATOM 670 C CA . CYS A 1 85 ? -19.256 -5.030 11.370 1.00 94.75 85 CYS A CA 1
ATOM 671 C C . CYS A 1 85 ? -17.995 -4.156 11.225 1.00 94.75 85 CYS A C 1
ATOM 673 O O . CYS A 1 85 ? -18.127 -2.952 10.992 1.00 94.75 85 CYS A O 1
ATOM 675 N N . PRO A 1 86 ? -16.775 -4.701 11.374 1.00 94.94 86 PRO A N 1
ATOM 676 C CA . PRO A 1 86 ? -15.554 -3.919 11.239 1.00 94.94 86 PRO A CA 1
ATOM 677 C C . PRO A 1 86 ? -15.253 -3.592 9.773 1.00 94.94 86 PRO A C 1
ATOM 679 O O . PRO A 1 86 ? -15.332 -4.460 8.914 1.00 94.94 86 PRO A O 1
ATOM 682 N N . ASP A 1 87 ? -14.786 -2.372 9.503 1.00 95.00 87 ASP A N 1
ATOM 683 C CA . ASP A 1 87 ? -14.305 -1.991 8.164 1.00 95.00 87 ASP A CA 1
ATOM 684 C C . ASP A 1 87 ? -12.906 -2.554 7.853 1.00 95.00 87 ASP A C 1
ATOM 686 O O . ASP A 1 87 ? -12.546 -2.792 6.701 1.00 95.00 87 ASP A O 1
ATOM 690 N N . LEU A 1 88 ? -12.067 -2.713 8.885 1.00 94.88 88 LEU A N 1
ATOM 691 C CA . LEU A 1 88 ? -10.676 -3.147 8.753 1.00 94.88 88 LEU A CA 1
ATOM 692 C C . LEU A 1 88 ? -10.273 -4.023 9.936 1.00 94.88 88 LEU A C 1
ATOM 694 O O . LEU A 1 88 ? -10.322 -3.595 11.089 1.00 94.88 88 LEU A O 1
ATOM 698 N N . ILE A 1 89 ? -9.772 -5.221 9.636 1.00 95.06 89 ILE A N 1
ATOM 699 C CA . ILE A 1 89 ? -9.197 -6.135 10.625 1.00 95.06 89 ILE A CA 1
ATOM 700 C C . ILE A 1 89 ? -7.674 -6.027 10.566 1.00 95.06 89 ILE A C 1
ATOM 702 O O . ILE A 1 89 ? -7.053 -6.188 9.515 1.00 95.06 89 ILE A O 1
ATOM 706 N N . MET A 1 90 ? -7.053 -5.740 11.710 1.00 92.88 90 MET A N 1
ATOM 707 C CA . MET A 1 90 ? -5.601 -5.685 11.833 1.00 92.88 90 MET A CA 1
ATOM 708 C C . MET A 1 90 ? -5.083 -6.888 12.614 1.00 92.88 90 MET A C 1
ATOM 710 O O . MET A 1 90 ? -5.595 -7.219 13.679 1.00 92.88 90 MET A O 1
ATOM 714 N N . ASN A 1 91 ? -3.992 -7.475 12.125 1.00 93.69 91 ASN A N 1
ATOM 715 C CA . ASN A 1 91 ? -3.306 -8.557 12.815 1.00 93.69 91 ASN A CA 1
ATOM 716 C C . ASN A 1 91 ? -2.780 -8.105 14.206 1.00 93.69 91 ASN A C 1
ATOM 718 O O . ASN A 1 91 ? -2.001 -7.139 14.272 1.00 93.69 91 ASN A O 1
ATOM 722 N N . PRO A 1 92 ? -3.135 -8.810 15.302 1.00 93.06 92 PRO A N 1
ATOM 723 C CA . PRO A 1 92 ? -2.696 -8.476 16.658 1.00 93.06 92 PRO A CA 1
ATOM 724 C C . PRO A 1 92 ? -1.175 -8.564 16.856 1.00 93.06 92 PRO A C 1
ATOM 726 O O . PRO A 1 92 ? -0.621 -7.812 17.658 1.00 93.06 92 PRO A O 1
ATOM 729 N N . HIS A 1 93 ? -0.461 -9.390 16.082 1.00 92.69 93 HIS A N 1
ATOM 730 C CA . HIS A 1 93 ? 1.000 -9.52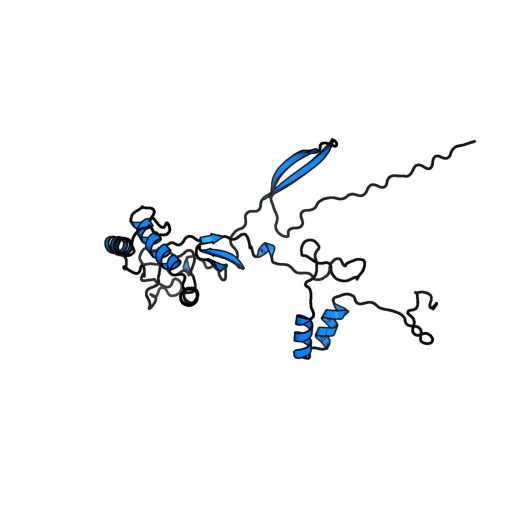3 16.166 1.00 92.69 93 HIS A CA 1
ATOM 731 C C . HIS A 1 93 ? 1.753 -8.222 15.838 1.00 92.69 93 HIS A C 1
ATOM 733 O O . HIS A 1 93 ? 2.916 -8.056 16.207 1.00 92.69 93 HIS A O 1
ATOM 739 N N . GLY A 1 94 ? 1.092 -7.269 15.172 1.00 87.56 94 GLY A N 1
ATOM 740 C CA . GLY A 1 94 ? 1.673 -5.972 14.835 1.00 87.56 94 GLY A CA 1
ATOM 741 C C . GLY A 1 94 ? 1.782 -4.979 15.997 1.00 87.56 94 GLY A C 1
ATOM 742 O O . GLY A 1 94 ? 2.382 -3.925 15.791 1.00 87.56 94 GLY A O 1
ATOM 743 N N . PHE A 1 95 ? 1.207 -5.271 17.172 1.00 87.88 95 PHE A N 1
ATOM 744 C CA . PHE A 1 95 ? 1.186 -4.351 18.318 1.00 87.88 95 PHE A CA 1
ATOM 745 C C . PHE A 1 95 ? 2.332 -4.560 19.324 1.00 87.88 95 PHE A C 1
ATOM 747 O O . PHE A 1 95 ? 3.003 -3.569 19.629 1.00 87.88 95 PHE A O 1
ATOM 754 N N . PRO A 1 96 ? 2.611 -5.785 19.831 1.00 90.44 96 PRO A N 1
ATOM 755 C CA . PRO A 1 96 ? 3.594 -5.971 20.904 1.00 90.44 96 PRO A CA 1
ATOM 756 C C . PRO A 1 96 ? 5.014 -5.567 20.496 1.00 90.44 96 PRO A C 1
ATOM 758 O O . PRO A 1 96 ? 5.712 -4.902 21.251 1.00 90.44 96 PRO A O 1
ATOM 761 N N . SER A 1 97 ? 5.415 -5.905 19.268 1.00 89.50 97 SER A N 1
ATOM 762 C CA . SER A 1 97 ? 6.766 -5.654 18.748 1.00 89.50 97 SER A CA 1
ATOM 763 C C . SER A 1 97 ? 7.065 -4.180 18.474 1.00 89.50 97 SER A C 1
ATOM 765 O O . SER A 1 97 ? 8.224 -3.779 18.471 1.00 89.50 97 SER A O 1
ATOM 767 N N . ARG A 1 98 ? 6.035 -3.363 18.225 1.00 88.00 98 ARG A N 1
ATOM 768 C CA . ARG A 1 98 ? 6.192 -1.956 17.822 1.00 88.00 98 ARG A CA 1
ATOM 769 C C . ARG A 1 98 ? 5.956 -0.960 18.948 1.00 88.00 98 ARG A C 1
ATOM 771 O O . ARG A 1 98 ? 6.199 0.225 18.750 1.00 88.00 98 ARG A O 1
ATOM 778 N N . MET A 1 99 ? 5.459 -1.420 20.097 1.00 91.62 99 MET A N 1
ATOM 779 C CA . MET A 1 99 ? 5.201 -0.588 21.278 1.00 91.62 99 MET A CA 1
ATOM 780 C C . MET A 1 99 ? 4.315 0.643 20.990 1.00 91.62 99 MET A C 1
ATOM 782 O O . MET A 1 99 ? 4.402 1.669 21.662 1.00 91.62 99 MET A O 1
ATOM 786 N N . THR A 1 100 ? 3.414 0.559 20.004 1.00 92.06 100 THR A N 1
ATOM 787 C CA . THR A 1 100 ? 2.520 1.664 19.615 1.00 92.06 100 THR A CA 1
ATOM 788 C C . THR A 1 100 ? 1.287 1.733 20.520 1.00 92.06 100 THR A C 1
ATOM 790 O O . THR A 1 100 ? 0.158 1.514 20.072 1.00 92.06 100 THR A O 1
ATOM 793 N N . VAL A 1 101 ? 1.490 2.035 21.806 1.00 91.56 101 VAL A N 1
ATOM 794 C CA . VAL A 1 101 ? 0.411 2.137 22.811 1.00 91.56 101 VAL A CA 1
ATOM 795 C C . VAL A 1 101 ? -0.595 3.235 22.449 1.00 91.56 101 VAL A C 1
ATOM 797 O O . VAL A 1 101 ? -1.795 3.068 22.659 1.00 91.56 101 VAL A O 1
ATOM 800 N N . GLY A 1 102 ? -0.133 4.314 21.807 1.00 91.75 102 GLY A N 1
ATOM 801 C CA . GLY A 1 102 ? -0.989 5.408 21.338 1.00 91.75 102 GLY A CA 1
ATOM 802 C C . GLY A 1 102 ? -2.122 4.953 20.414 1.00 91.75 102 GLY A C 1
ATOM 803 O O . GLY A 1 102 ? -3.212 5.511 20.473 1.00 91.75 102 GLY A O 1
ATOM 804 N N . LYS A 1 103 ? -1.917 3.891 19.623 1.0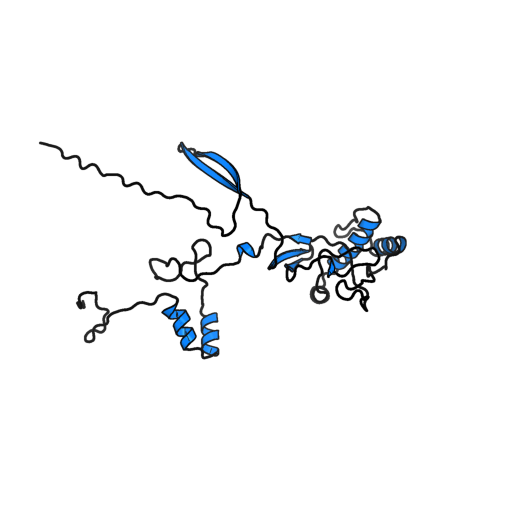0 92.62 103 LYS A N 1
ATOM 805 C CA . LYS A 1 103 ? -2.964 3.328 18.759 1.00 92.62 103 LYS A CA 1
ATOM 806 C C . LYS A 1 103 ? -4.079 2.655 19.555 1.00 92.62 103 LYS A C 1
ATOM 808 O O . LYS A 1 103 ? -5.243 2.751 19.181 1.00 92.62 103 LYS A O 1
ATOM 813 N N . LEU A 1 104 ? -3.721 1.974 20.642 1.00 91.94 104 LEU A N 1
ATOM 814 C CA . LEU A 1 104 ? -4.692 1.351 21.539 1.00 91.94 104 LEU A CA 1
ATOM 815 C C . LEU A 1 104 ? -5.472 2.423 22.303 1.00 91.94 104 LEU A C 1
ATOM 817 O O . LEU A 1 104 ? -6.689 2.327 22.410 1.00 91.94 104 LEU A O 1
ATOM 821 N N . LEU A 1 105 ? -4.790 3.476 22.763 1.00 92.12 105 LEU A N 1
ATOM 822 C CA . LEU A 1 105 ? -5.437 4.614 23.417 1.00 92.12 105 LEU A CA 1
ATOM 823 C C . LEU A 1 105 ? -6.383 5.363 22.471 1.00 92.12 105 LEU A C 1
ATOM 825 O O . LEU A 1 105 ? -7.494 5.672 22.878 1.00 92.12 105 LEU A O 1
ATOM 829 N N . GLU A 1 106 ? -5.990 5.589 21.212 1.00 93.12 106 GLU A N 1
ATOM 830 C CA . GLU A 1 106 ? -6.862 6.190 20.190 1.00 93.12 106 GLU A CA 1
ATOM 831 C C . GLU A 1 106 ? -8.123 5.355 19.947 1.00 93.12 106 GLU A C 1
ATOM 833 O O . GLU A 1 106 ? -9.200 5.904 19.765 1.00 93.12 106 GLU A O 1
ATOM 838 N N . CYS A 1 107 ? -7.999 4.030 19.958 1.00 92.50 107 CYS A N 1
ATOM 839 C CA . CYS A 1 107 ? -9.127 3.127 19.760 1.00 92.50 107 CYS A CA 1
ATOM 840 C C . CYS A 1 107 ? -10.144 3.219 20.913 1.00 92.50 107 CYS A C 1
ATOM 842 O O . CYS A 1 107 ? -11.349 3.329 20.686 1.00 92.50 107 CYS A O 1
ATOM 844 N N . VAL A 1 108 ? -9.650 3.222 22.158 1.00 93.19 108 VAL A N 1
ATOM 845 C CA . VAL A 1 108 ? -10.483 3.378 23.364 1.00 93.19 108 VAL A CA 1
ATOM 846 C C . VAL A 1 108 ? -11.119 4.769 23.402 1.00 93.19 108 VAL A C 1
ATOM 848 O O . VAL A 1 108 ? -12.318 4.882 23.651 1.00 93.19 108 VAL A O 1
ATOM 851 N N . SER A 1 109 ? -10.338 5.816 23.123 1.00 92.56 109 SER A N 1
ATOM 852 C CA . SER A 1 109 ? -10.821 7.199 23.127 1.00 92.56 109 SER A CA 1
ATOM 853 C C . SER A 1 109 ? -11.842 7.443 22.026 1.00 92.56 109 SER A C 1
ATOM 855 O O . SER A 1 109 ? -12.895 8.011 22.285 1.00 92.56 109 SER A O 1
ATOM 857 N N . GLY A 1 110 ? -11.577 6.948 20.817 1.00 93.12 110 GLY A N 1
ATOM 858 C CA . GLY A 1 110 ? -12.481 7.060 19.684 1.00 93.12 110 GLY A CA 1
ATOM 859 C C . GLY A 1 110 ? -13.816 6.385 19.968 1.00 93.12 110 GLY A C 1
ATOM 860 O O . GLY A 1 110 ? -14.860 6.939 19.642 1.00 93.12 110 GLY A O 1
ATOM 861 N N . LYS A 1 111 ? -13.800 5.222 20.625 1.00 93.19 111 LYS A N 1
ATOM 862 C CA . LYS A 1 111 ? -15.028 4.524 21.011 1.00 93.19 111 LYS A CA 1
ATOM 863 C C . LYS A 1 111 ? -15.824 5.293 22.061 1.00 93.19 111 LYS A C 1
ATOM 865 O O . LYS A 1 111 ? -17.018 5.481 21.873 1.00 93.19 111 LYS A O 1
ATOM 870 N N . ALA A 1 112 ? -15.167 5.759 23.124 1.00 93.56 112 ALA A N 1
ATOM 871 C CA . ALA A 1 112 ? -15.808 6.586 24.146 1.00 93.56 112 ALA A CA 1
ATOM 872 C C . ALA A 1 112 ? -16.398 7.872 23.536 1.00 93.56 112 ALA A C 1
ATOM 874 O O . ALA A 1 112 ? -17.565 8.173 23.750 1.00 93.56 112 ALA A O 1
ATOM 875 N N . GLY A 1 113 ? -15.638 8.567 22.683 1.00 92.88 113 GLY A N 1
ATOM 876 C CA . GLY A 1 113 ? -16.087 9.795 22.023 1.00 92.88 113 GLY A CA 1
ATOM 877 C C . GLY A 1 113 ? -17.274 9.598 21.074 1.00 92.88 113 GLY A C 1
ATOM 878 O O . GLY A 1 113 ? -18.168 10.437 21.033 1.00 92.88 113 GLY A O 1
ATOM 879 N N . VAL A 1 114 ? -17.340 8.475 20.347 1.00 92.88 114 VAL A N 1
ATOM 880 C CA . VAL A 1 114 ? -18.513 8.148 19.511 1.00 92.88 114 VAL A CA 1
ATOM 881 C C . VAL A 1 114 ? -19.766 7.913 20.359 1.00 92.88 114 VAL A C 1
ATOM 883 O O . VAL A 1 114 ? -20.855 8.273 19.924 1.00 92.88 114 VAL A O 1
ATOM 886 N N . LEU A 1 115 ? -19.622 7.338 21.554 1.00 92.12 115 LEU A N 1
ATOM 887 C CA . LEU A 1 115 ? -20.744 7.075 22.459 1.00 92.12 115 LEU A CA 1
ATOM 888 C C . LEU A 1 115 ? -21.226 8.342 23.172 1.00 92.12 115 LEU A C 1
ATOM 890 O O . LEU A 1 115 ? -22.425 8.591 23.208 1.00 92.12 115 LEU A O 1
ATOM 894 N N . ASP A 1 116 ? -20.297 9.162 23.666 1.00 92.62 116 ASP A N 1
ATOM 895 C CA . ASP A 1 116 ? -20.607 10.439 24.322 1.00 92.62 116 ASP A CA 1
ATOM 896 C C . ASP A 1 116 ? -21.092 11.511 23.323 1.00 92.62 116 ASP A C 1
ATOM 898 O O . ASP A 1 116 ? -21.683 12.513 23.718 1.00 92.62 116 ASP A O 1
ATOM 902 N N . GLY A 1 117 ? -20.835 11.324 22.023 1.00 92.88 117 GLY A N 1
ATOM 903 C CA . GLY A 1 117 ? -21.097 12.332 20.992 1.00 92.88 117 GLY A CA 1
ATOM 904 C C . GLY A 1 117 ? -20.084 13.484 20.993 1.00 92.88 117 GLY A C 1
ATOM 905 O O . GLY A 1 117 ? -20.321 14.522 20.374 1.00 92.88 117 GLY A O 1
ATOM 906 N N . GLU A 1 118 ? -18.939 13.306 21.656 1.00 89.75 118 GLU A N 1
ATOM 907 C CA . GLU A 1 118 ? -17.904 14.323 21.832 1.00 89.75 118 GLU A CA 1
ATOM 908 C C . GLU A 1 118 ? -16.586 13.934 21.150 1.00 89.75 118 GLU A C 1
ATOM 910 O O . GLU A 1 118 ? -16.168 12.775 21.106 1.00 89.75 118 GLU A O 1
ATOM 915 N N . ARG A 1 119 ? -15.852 14.932 20.645 1.00 88.56 119 ARG A N 1
ATOM 916 C CA . ARG A 1 119 ? -14.476 14.714 20.182 1.00 88.56 119 ARG A CA 1
ATOM 917 C C . ARG A 1 119 ? -13.527 14.700 21.371 1.00 88.56 119 ARG A C 1
ATOM 919 O O . ARG A 1 119 ? -13.240 15.746 21.945 1.00 88.56 119 ARG A O 1
ATOM 926 N N . SER A 1 120 ? -12.973 13.532 21.678 1.00 86.31 120 SER A N 1
ATOM 927 C CA . SER A 1 120 ? -11.970 13.398 22.735 1.00 86.31 120 SER A CA 1
ATOM 928 C C . SER A 1 120 ? -10.723 14.247 22.458 1.00 86.31 120 SER A C 1
ATOM 930 O O . SER A 1 120 ? -10.231 14.322 21.327 1.00 86.31 120 SER A O 1
ATOM 932 N N . TYR A 1 121 ? -10.182 14.861 23.511 1.00 89.25 121 TYR A N 1
ATOM 933 C CA . TYR A 1 121 ? -8.980 15.686 23.433 1.00 89.25 121 TYR A CA 1
ATOM 934 C C . TYR A 1 121 ? -7.728 14.798 23.484 1.00 89.25 121 TYR A C 1
ATOM 936 O O . TYR A 1 121 ? -7.526 14.063 24.449 1.00 89.25 121 TYR A O 1
ATOM 944 N N . GLY A 1 122 ? -6.895 14.849 22.438 1.00 88.81 122 GLY A N 1
ATOM 945 C CA . GLY A 1 122 ? -5.737 13.958 22.252 1.00 88.81 122 GLY A CA 1
ATOM 946 C C . GLY A 1 122 ? -4.414 14.666 21.938 1.00 88.81 122 GLY A C 1
ATOM 947 O O . GLY A 1 122 ? -3.542 14.066 21.310 1.00 88.81 122 GLY A O 1
ATOM 948 N N . THR A 1 123 ? -4.272 15.944 22.297 1.00 92.31 123 THR A N 1
ATOM 949 C CA . THR A 1 123 ? -3.025 16.711 22.113 1.00 92.31 123 THR A CA 1
ATOM 950 C C . THR A 1 123 ? -1.922 16.195 23.037 1.00 92.31 123 THR A C 1
ATOM 952 O O . THR A 1 123 ? -2.200 15.775 24.153 1.00 92.31 123 THR A O 1
ATOM 955 N N . ALA A 1 124 ? -0.659 16.250 22.607 1.00 89.25 124 ALA A N 1
ATOM 956 C CA . ALA A 1 124 ? 0.475 15.838 23.436 1.00 89.25 124 ALA A CA 1
ATOM 957 C C . ALA A 1 124 ? 0.523 16.598 24.777 1.00 89.25 124 ALA A C 1
ATOM 959 O O . ALA A 1 124 ? 0.270 17.800 24.814 1.00 89.25 124 ALA A O 1
ATOM 960 N N . PHE A 1 125 ? 0.865 15.892 25.863 1.00 87.25 125 PHE A N 1
ATOM 961 C CA . PHE A 1 125 ? 0.977 16.412 27.241 1.00 87.25 125 PHE A CA 1
ATOM 962 C C . PHE A 1 125 ? -0.308 17.001 27.853 1.00 87.25 125 PHE A C 1
ATOM 964 O O . PHE A 1 125 ? -0.308 17.398 29.014 1.00 87.25 125 PHE A O 1
ATOM 971 N N . GLY A 1 126 ? -1.407 17.007 27.103 1.00 81.75 126 GLY A N 1
ATOM 972 C CA . GLY A 1 126 ? -2.764 17.193 27.594 1.00 81.75 126 GLY A CA 1
ATOM 973 C C . GLY A 1 126 ? -3.618 15.995 27.191 1.00 81.75 126 GLY A C 1
ATOM 974 O O . GLY A 1 126 ? -3.112 14.991 26.694 1.00 81.75 126 GLY A O 1
ATOM 975 N N . GLY A 1 127 ? -4.925 16.088 27.398 1.00 83.50 127 GLY A N 1
ATOM 976 C CA . GLY A 1 127 ? -5.850 15.078 26.898 1.00 83.50 127 GLY A CA 1
ATOM 977 C C . GLY A 1 127 ? -6.752 14.485 27.957 1.00 83.50 127 GLY A C 1
ATOM 978 O O . GLY A 1 127 ? -6.579 14.677 29.160 1.00 83.50 127 GLY A O 1
ATOM 979 N N . THR A 1 128 ? -7.742 13.754 27.468 1.00 83.62 128 THR A N 1
ATOM 980 C CA . THR A 1 128 ? -8.650 12.984 28.305 1.00 83.62 128 THR A CA 1
ATOM 981 C C . THR A 1 128 ? -7.884 11.835 28.963 1.00 83.62 128 THR A C 1
ATOM 983 O O . THR A 1 128 ? -7.190 11.069 28.291 1.00 83.62 128 THR A O 1
ATOM 986 N N . THR A 1 129 ? -7.999 11.706 30.286 1.00 89.19 129 THR A N 1
ATOM 987 C CA . THR A 1 129 ? -7.330 10.638 31.034 1.00 89.19 129 THR A CA 1
ATOM 988 C C . THR A 1 129 ? -7.932 9.271 30.711 1.00 89.19 129 THR A C 1
ATOM 990 O O . THR A 1 129 ? -9.095 9.151 30.307 1.00 89.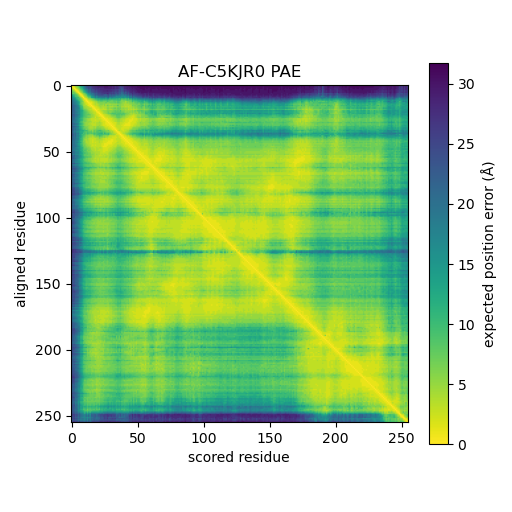19 129 THR A O 1
ATOM 993 N N . LYS A 1 130 ? -7.144 8.208 30.902 1.00 86.88 130 LYS A N 1
ATOM 994 C CA . LYS A 1 130 ? -7.595 6.828 30.674 1.00 86.88 130 LYS A CA 1
ATOM 995 C C . LYS A 1 130 ? -8.810 6.487 31.527 1.00 86.88 130 LYS A C 1
ATOM 997 O O . LYS A 1 130 ? -9.720 5.805 31.059 1.00 86.88 130 LYS A O 1
ATOM 1002 N N . GLU A 1 131 ? -8.833 6.982 32.752 1.00 90.00 131 GLU A N 1
ATOM 1003 C CA . GLU A 1 131 ? -9.886 6.757 33.731 1.00 90.00 131 GLU A CA 1
ATOM 1004 C C . GLU A 1 131 ? -11.206 7.345 33.233 1.00 90.00 131 GLU A C 1
ATOM 1006 O O . GLU A 1 131 ? -12.219 6.650 33.249 1.00 90.00 131 GLU A O 1
ATOM 1011 N N . HIS A 1 132 ? -11.184 8.569 32.695 1.00 88.69 132 HIS A N 1
ATOM 1012 C CA . HIS A 1 132 ? -12.375 9.205 32.132 1.00 88.69 132 HIS A CA 1
ATOM 1013 C C . HIS A 1 132 ? -12.935 8.412 30.943 1.00 88.69 132 HIS A C 1
ATOM 1015 O O . HIS A 1 132 ? -14.130 8.126 30.893 1.00 88.69 132 HIS A O 1
ATOM 1021 N N . MET A 1 133 ? -12.067 7.980 30.019 1.00 89.75 133 MET A N 1
ATOM 1022 C CA . MET A 1 133 ? -12.475 7.162 28.865 1.00 89.75 133 MET A CA 1
ATOM 1023 C C . MET A 1 133 ? -13.070 5.819 29.302 1.00 89.75 133 MET A C 1
ATOM 1025 O O . MET A 1 133 ? -14.083 5.371 28.775 1.00 89.75 133 MET A O 1
ATOM 1029 N N . THR A 1 134 ? -12.461 5.192 30.307 1.00 91.06 134 THR A N 1
ATOM 1030 C CA . THR A 1 134 ? -12.916 3.909 30.851 1.00 91.06 134 THR A CA 1
ATOM 1031 C C . THR A 1 134 ? -14.278 4.050 31.535 1.00 91.06 134 THR A C 1
ATOM 1033 O O . THR A 1 134 ? -15.155 3.214 31.337 1.00 91.06 134 THR A O 1
ATOM 1036 N N . GLN A 1 135 ? -14.483 5.124 32.302 1.00 93.00 135 GLN A N 1
ATOM 1037 C CA . GLN A 1 135 ? -15.768 5.419 32.936 1.00 93.00 135 GLN A CA 1
ATOM 1038 C C . GLN A 1 135 ? -16.864 5.690 31.904 1.00 93.00 135 GLN A C 1
ATOM 1040 O O . GLN A 1 135 ? -17.971 5.192 32.074 1.00 93.00 135 GLN A O 1
ATOM 1045 N N . SER A 1 136 ? -16.563 6.433 30.834 1.00 92.75 136 SER A N 1
ATOM 1046 C CA . SER A 1 136 ? -17.504 6.664 29.730 1.00 92.75 136 SER A CA 1
ATOM 1047 C C . SER A 1 136 ? -17.961 5.346 29.086 1.00 92.75 136 SER A C 1
ATOM 1049 O O . SER A 1 136 ? -19.163 5.113 28.943 1.00 92.75 136 SER A O 1
ATOM 1051 N N . LEU A 1 137 ? -17.029 4.424 28.809 1.00 93.31 137 LEU A N 1
ATOM 1052 C CA . LEU A 1 137 ? -17.367 3.095 28.283 1.00 93.31 137 LEU A CA 1
ATOM 1053 C C . LEU A 1 137 ? -18.277 2.307 29.235 1.00 93.31 137 LEU A C 1
ATOM 1055 O O . LEU A 1 137 ? -19.273 1.741 28.788 1.00 93.31 137 LEU A O 1
ATOM 1059 N N . ILE A 1 138 ? -17.975 2.312 30.539 1.00 94.75 138 ILE A N 1
ATOM 1060 C CA . ILE A 1 138 ? -18.785 1.621 31.555 1.00 94.75 138 ILE A CA 1
ATOM 1061 C C . ILE A 1 138 ? -20.199 2.212 31.630 1.00 94.75 138 ILE A C 1
ATOM 1063 O O . ILE A 1 138 ? -21.164 1.452 31.685 1.00 94.75 138 ILE A O 1
ATOM 1067 N N . ARG A 1 139 ? -20.347 3.546 31.583 1.00 94.81 139 ARG A N 1
ATOM 1068 C CA . ARG A 1 139 ? -21.665 4.218 31.583 1.00 94.81 139 ARG A CA 1
ATOM 1069 C C . ARG A 1 139 ? -22.543 3.763 30.416 1.00 94.81 139 ARG A C 1
ATOM 1071 O O . ARG A 1 139 ? -23.750 3.639 30.579 1.00 94.81 139 ARG A O 1
ATOM 1078 N N . HIS A 1 140 ? -21.932 3.470 29.271 1.00 92.50 140 HIS A N 1
ATOM 1079 C CA . HIS A 1 140 ? -22.610 2.987 28.068 1.00 92.50 140 HIS A CA 1
ATOM 1080 C C . HIS A 1 140 ? -22.725 1.453 27.988 1.00 92.50 140 HIS A C 1
ATOM 1082 O O . HIS A 1 140 ? -23.128 0.919 26.952 1.00 92.50 140 HIS A O 1
ATOM 1088 N N . GLY A 1 141 ? -22.368 0.735 29.059 1.00 91.56 141 GLY A N 1
ATOM 1089 C CA . GLY A 1 141 ? -22.467 -0.723 29.135 1.00 91.56 141 GLY A CA 1
ATOM 1090 C C . GLY A 1 141 ? -21.403 -1.478 28.333 1.00 91.56 141 GLY A C 1
ATOM 1091 O O . GLY A 1 141 ? -21.599 -2.646 28.016 1.00 91.56 141 GLY A O 1
ATOM 1092 N N . PHE A 1 142 ? -20.284 -0.837 27.981 1.00 92.25 142 PHE A N 1
ATOM 1093 C CA . PHE A 1 142 ? -19.160 -1.488 27.306 1.00 92.25 142 PHE A CA 1
ATOM 1094 C C . PHE A 1 142 ? -18.059 -1.887 28.288 1.00 92.25 142 PHE A C 1
ATOM 1096 O O . PHE A 1 142 ? -17.861 -1.274 29.338 1.00 92.25 142 PHE A O 1
ATOM 1103 N N . HIS A 1 143 ? -17.276 -2.900 27.911 1.00 91.62 143 HIS A N 1
ATOM 1104 C CA . HIS A 1 143 ? -16.146 -3.342 28.718 1.00 91.62 143 HIS A CA 1
ATOM 1105 C C . HIS A 1 143 ? -15.082 -2.228 28.846 1.00 91.62 143 HIS A C 1
ATOM 1107 O O . HIS A 1 143 ? -14.711 -1.618 27.835 1.00 91.62 143 HIS A O 1
ATOM 1113 N N . PRO A 1 144 ? -14.491 -2.012 30.039 1.00 89.31 144 PRO A N 1
ATOM 1114 C CA . PRO A 1 144 ? -13.506 -0.952 30.285 1.00 89.31 144 PRO A CA 1
ATOM 1115 C C . PRO A 1 144 ? -12.273 -1.009 29.369 1.00 89.31 144 PRO A C 1
ATOM 1117 O O . PRO A 1 144 ? -11.685 0.011 29.028 1.00 89.31 144 PRO A O 1
ATOM 1120 N N . SER A 1 145 ? -11.868 -2.206 28.939 1.00 88.69 145 SER A N 1
ATOM 1121 C CA . SER A 1 145 ? -10.753 -2.395 27.993 1.00 88.69 145 SER A CA 1
ATOM 1122 C C . SER A 1 145 ? -11.145 -2.276 26.514 1.00 88.69 145 SER A C 1
ATOM 1124 O O . SER A 1 145 ? -10.361 -2.694 25.669 1.00 88.69 145 SER A O 1
ATOM 1126 N N . ALA A 1 146 ? -12.352 -1.796 26.197 1.00 90.75 146 ALA A N 1
ATOM 1127 C CA . ALA A 1 146 ? -12.918 -1.729 24.843 1.00 90.75 146 ALA A CA 1
ATOM 1128 C C . ALA A 1 146 ? -12.946 -3.070 24.077 1.00 90.75 146 ALA A C 1
ATOM 1130 O O . ALA A 1 146 ? -13.078 -3.089 22.853 1.00 90.75 146 ALA A O 1
ATOM 1131 N N . LYS A 1 147 ? -12.844 -4.194 24.792 1.00 93.50 147 LYS A N 1
ATOM 1132 C CA . LYS A 1 147 ? -13.020 -5.527 24.219 1.00 93.50 147 LYS A CA 1
ATOM 1133 C C . LYS A 1 147 ? -14.505 -5.870 24.150 1.00 93.50 147 LYS A C 1
ATOM 1135 O O . LYS A 1 147 ? -15.252 -5.499 25.049 1.00 93.50 147 LYS A O 1
ATOM 1140 N N . GLU A 1 148 ? -14.918 -6.561 23.105 1.00 93.31 148 GLU A N 1
ATOM 1141 C CA . GLU A 1 148 ? -16.298 -6.992 22.895 1.00 93.31 148 GLU A CA 1
ATOM 1142 C C . GLU A 1 148 ? -16.357 -8.477 22.554 1.00 93.31 148 GLU A C 1
ATOM 1144 O O . GLU A 1 148 ? -15.374 -9.074 22.102 1.00 93.31 148 GLU A O 1
ATOM 1149 N N . TYR A 1 149 ? -17.527 -9.054 22.798 1.00 93.12 149 TYR A N 1
ATOM 1150 C CA . TYR A 1 149 ? -17.904 -10.357 22.284 1.00 93.12 149 TYR A CA 1
ATOM 1151 C C . TYR A 1 149 ? -18.290 -10.224 20.809 1.00 93.12 149 TYR A C 1
ATOM 1153 O O . TYR A 1 149 ? -18.989 -9.283 20.427 1.00 93.12 149 TYR A O 1
ATOM 1161 N N . ILE A 1 150 ? -17.786 -11.128 19.973 1.00 95.25 150 ILE A N 1
ATOM 1162 C CA . ILE A 1 150 ? -17.971 -11.081 18.523 1.00 95.25 150 ILE A CA 1
ATOM 1163 C C . ILE A 1 150 ? -18.348 -12.471 18.019 1.00 95.25 150 ILE A C 1
ATOM 1165 O O . ILE A 1 150 ? -17.778 -13.474 18.451 1.00 95.25 150 ILE A O 1
ATOM 1169 N N . THR A 1 151 ? -19.277 -12.503 17.068 1.00 95.88 151 THR A N 1
ATOM 1170 C CA . THR A 1 151 ? -19.718 -13.714 16.373 1.00 95.88 151 THR A CA 1
ATOM 1171 C C . THR A 1 151 ? -19.029 -13.823 15.016 1.00 95.88 151 THR A C 1
ATOM 1173 O O . THR A 1 151 ? -18.841 -12.825 14.319 1.00 95.88 151 THR A O 1
ATOM 1176 N N . SER A 1 152 ? -18.613 -15.031 14.646 1.00 95.75 152 SER A N 1
ATOM 1177 C CA . SER A 1 152 ? -18.049 -15.341 13.332 1.00 95.75 152 SER A CA 1
ATOM 1178 C C . SER A 1 152 ? -19.128 -15.227 12.254 1.00 95.75 152 SER A C 1
ATOM 1180 O O . SER A 1 152 ? -20.167 -15.874 12.362 1.00 95.75 152 SER A O 1
ATOM 1182 N N . GLY A 1 153 ? -18.880 -14.446 11.197 1.00 94.00 153 GLY A N 1
ATOM 1183 C CA . GLY A 1 153 ? -19.794 -14.350 10.049 1.00 94.00 153 GLY A CA 1
ATOM 1184 C C . GLY A 1 153 ? -19.893 -15.657 9.255 1.00 94.00 153 GLY A C 1
ATOM 1185 O O . GLY A 1 153 ? -20.955 -16.004 8.755 1.00 94.00 153 GLY A O 1
ATOM 1186 N N . VAL A 1 154 ? -18.808 -16.440 9.219 1.00 94.56 154 VAL A N 1
ATOM 1187 C CA . VAL A 1 154 ? -18.742 -17.687 8.437 1.00 94.56 154 VAL A CA 1
ATOM 1188 C C . VAL A 1 154 ? -19.465 -18.851 9.120 1.00 94.56 154 VAL A C 1
ATOM 1190 O O . VAL A 1 154 ? -20.194 -19.592 8.467 1.00 94.56 154 VAL A O 1
ATOM 1193 N N . THR A 1 155 ? -19.249 -19.053 10.423 1.00 95.12 155 THR A N 1
ATOM 1194 C CA . THR A 1 155 ? -19.840 -20.190 11.158 1.00 95.12 155 THR A CA 1
ATOM 1195 C C . THR A 1 155 ? -21.112 -19.821 11.911 1.00 95.12 155 THR A C 1
ATOM 1197 O O . THR A 1 155 ? -21.874 -20.708 12.281 1.00 95.12 155 THR A O 1
ATOM 1200 N N . GLY A 1 156 ? -21.344 -18.534 12.175 1.00 93.31 156 GLY A N 1
ATOM 1201 C CA . GLY A 1 156 ? -22.419 -18.073 13.057 1.00 93.31 156 GLY A CA 1
ATOM 1202 C C . GLY A 1 156 ? -22.167 -18.359 14.542 1.00 93.31 156 GLY A C 1
ATOM 1203 O O . GLY A 1 156 ? -22.996 -18.018 15.382 1.00 93.31 156 GLY A O 1
ATOM 1204 N N . GLU A 1 157 ? -21.030 -18.968 14.882 1.00 95.12 157 GLU A N 1
ATOM 1205 C CA . GLU A 1 157 ? -20.634 -19.255 16.257 1.00 95.12 157 GLU A CA 1
ATOM 1206 C C . GLU A 1 157 ? -19.860 -18.088 16.856 1.00 95.12 157 GLU A C 1
ATOM 1208 O O . GLU A 1 157 ? -19.161 -17.333 16.172 1.00 95.12 157 GLU A O 1
ATOM 1213 N N . ALA A 1 158 ? -19.954 -17.955 18.168 1.00 94.50 158 ALA A N 1
ATOM 1214 C CA . ALA A 1 158 ? -19.190 -16.961 18.881 1.00 94.50 158 ALA A CA 1
ATOM 1215 C C . ALA A 1 158 ? -17.706 -17.301 18.967 1.00 94.50 158 ALA A C 1
ATOM 1217 O O . ALA A 1 158 ? -17.322 -18.450 19.180 1.00 94.50 158 ALA A O 1
ATOM 1218 N N . LEU A 1 159 ? -16.867 -16.272 18.878 1.00 94.25 159 LEU A N 1
ATOM 1219 C CA . LEU A 1 159 ? -15.436 -16.430 19.083 1.00 94.25 159 LEU A CA 1
ATOM 1220 C C . LEU A 1 159 ? -15.139 -16.706 20.563 1.00 94.25 159 LEU A C 1
ATOM 1222 O O . LEU A 1 159 ? -15.660 -16.038 21.454 1.00 94.25 159 LEU A O 1
ATOM 1226 N N . GLU A 1 160 ? -14.221 -17.638 20.827 1.00 93.94 160 GLU A N 1
ATOM 1227 C CA . GLU A 1 160 ? -13.813 -18.040 22.185 1.00 93.94 160 GLU A CA 1
ATOM 1228 C C . GLU A 1 160 ? -13.091 -16.931 22.977 1.00 93.94 160 GLU A C 1
ATOM 1230 O O . GLU A 1 160 ? -12.788 -17.088 24.160 1.00 93.94 160 GLU A O 1
ATOM 1235 N N . CYS A 1 161 ? -12.780 -15.799 22.340 1.00 93.06 161 CYS A N 1
ATOM 1236 C CA . CYS A 1 161 ? -12.043 -14.704 22.951 1.00 93.06 161 CYS A CA 1
ATOM 1237 C C . CYS A 1 161 ? -12.697 -13.344 22.702 1.00 93.06 161 CYS A C 1
ATOM 1239 O O . CYS A 1 161 ? -13.298 -13.088 21.660 1.00 93.06 161 CYS A O 1
ATOM 1241 N N . TYR A 1 162 ? -12.512 -12.434 23.659 1.00 93.56 162 TYR A N 1
ATOM 1242 C CA . TYR A 1 162 ? -12.940 -11.050 23.501 1.00 93.56 162 TYR A CA 1
ATOM 1243 C C . TYR A 1 162 ? -12.000 -10.297 22.565 1.00 93.56 162 TYR A C 1
ATOM 1245 O O . TYR A 1 162 ? -10.788 -10.208 22.807 1.00 93.56 162 TYR A O 1
ATOM 1253 N N . ILE A 1 163 ? -12.574 -9.680 21.541 1.00 95.19 163 ILE A N 1
ATOM 1254 C CA . ILE A 1 163 ? -11.833 -8.960 20.514 1.00 95.19 163 ILE A CA 1
ATOM 1255 C C . ILE A 1 163 ? -11.776 -7.481 20.871 1.00 95.19 163 ILE A C 1
ATOM 1257 O O . ILE A 1 163 ? -12.757 -6.880 21.298 1.00 95.19 163 ILE A O 1
ATOM 1261 N N . PHE A 1 164 ? -10.603 -6.875 20.709 1.00 94.69 164 PHE A N 1
ATOM 1262 C CA . PHE 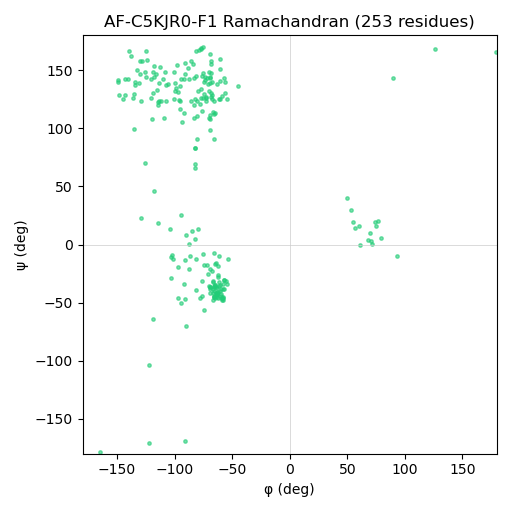A 1 164 ? -10.427 -5.443 20.919 1.00 94.69 164 PHE A CA 1
ATOM 1263 C C . PHE A 1 164 ? -10.963 -4.655 19.722 1.00 94.69 164 PHE A C 1
ATOM 1265 O O . PHE A 1 164 ? -10.479 -4.828 18.604 1.00 94.69 164 PHE A O 1
ATOM 1272 N N . VAL A 1 165 ? -11.934 -3.776 19.973 1.00 93.88 165 VAL A N 1
ATOM 1273 C CA . VAL A 1 165 ? -12.672 -3.058 18.930 1.00 93.88 165 VAL A CA 1
ATOM 1274 C C . VAL A 1 165 ? -12.789 -1.586 19.276 1.00 93.88 165 VAL A C 1
ATOM 1276 O O . VAL A 1 165 ? -13.168 -1.224 20.392 1.00 93.88 165 VAL A O 1
ATOM 1279 N N . GLY A 1 166 ? -12.582 -0.745 18.270 1.00 93.88 166 GLY A N 1
ATOM 1280 C CA . GLY A 1 166 ? -12.960 0.657 18.302 1.00 93.88 166 GLY A CA 1
ATOM 1281 C C . GLY A 1 166 ? -12.578 1.373 17.007 1.00 93.88 166 GLY A C 1
ATOM 1282 O O . GLY A 1 166 ? -11.813 0.840 16.195 1.00 93.88 166 GLY A O 1
ATOM 1283 N N . PRO A 1 167 ? -13.122 2.578 16.793 1.00 94.19 167 PRO A N 1
ATOM 1284 C CA . PRO A 1 167 ? -12.807 3.382 15.629 1.00 94.19 167 PRO A CA 1
ATOM 1285 C C . PRO A 1 167 ? -11.372 3.911 15.734 1.00 94.19 167 PRO A C 1
ATOM 1287 O O . PRO A 1 167 ? -10.953 4.451 16.756 1.00 94.19 167 PRO A O 1
ATOM 1290 N N . ILE A 1 168 ? -10.611 3.769 14.651 1.00 94.12 168 ILE A N 1
ATOM 1291 C CA . ILE A 1 168 ? -9.243 4.284 14.529 1.00 94.12 168 ILE A CA 1
ATOM 1292 C C . ILE A 1 168 ? -9.140 5.044 13.215 1.00 94.12 168 ILE A C 1
ATOM 1294 O O . ILE A 1 168 ? -9.615 4.577 12.180 1.00 94.12 168 ILE A O 1
ATOM 1298 N N . TYR A 1 169 ? -8.453 6.186 13.225 1.00 94.81 169 TYR A N 1
ATOM 1299 C CA . TYR A 1 169 ? -8.258 6.953 12.005 1.00 94.81 169 TYR A CA 1
ATOM 1300 C C . TYR A 1 169 ? -7.190 6.315 11.102 1.00 94.81 169 TYR A C 1
ATOM 1302 O O . TYR A 1 169 ? -5.996 6.273 11.432 1.00 94.81 169 TYR A O 1
ATOM 1310 N N . TYR A 1 170 ? -7.624 5.848 9.932 1.00 96.00 170 TYR A N 1
ATOM 1311 C CA . TYR A 1 170 ? -6.763 5.323 8.875 1.00 96.00 170 TYR A CA 1
ATOM 1312 C C . TYR A 1 170 ? -6.679 6.272 7.681 1.00 96.00 170 TYR A C 1
ATOM 1314 O O . TYR A 1 170 ? -7.619 6.981 7.338 1.00 96.00 170 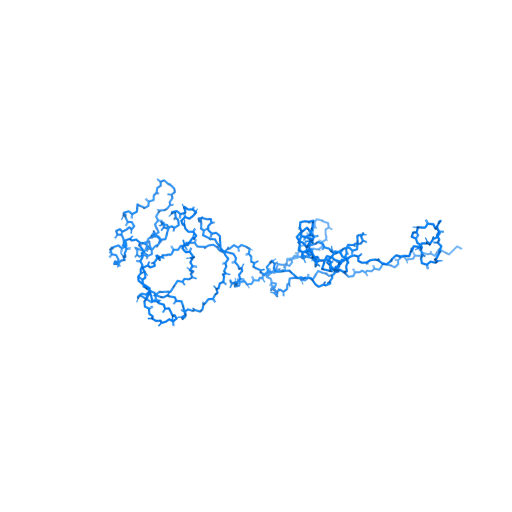TYR A O 1
ATOM 1322 N N . GLN A 1 171 ? -5.523 6.252 7.025 1.00 96.12 171 GLN A N 1
ATOM 1323 C CA . GLN A 1 171 ? -5.199 7.072 5.867 1.00 96.12 171 GLN A CA 1
ATOM 1324 C C . GLN A 1 171 ? -4.859 6.167 4.682 1.00 96.12 171 GLN A C 1
ATOM 1326 O O . GLN A 1 171 ? -3.967 5.316 4.774 1.00 96.12 171 GLN A O 1
ATOM 1331 N N . LYS A 1 172 ? -5.538 6.373 3.548 1.00 95.88 172 LYS A N 1
ATOM 1332 C CA . LYS A 1 172 ? -5.142 5.772 2.268 1.00 95.88 172 LYS A CA 1
ATOM 1333 C C . LYS A 1 172 ? -3.891 6.483 1.759 1.00 95.88 172 LYS A C 1
ATOM 1335 O O . LYS A 1 172 ? -3.862 7.707 1.661 1.00 95.88 172 LYS A O 1
ATOM 1340 N N . LEU A 1 173 ? -2.844 5.727 1.439 1.00 96.44 173 LEU A N 1
ATOM 1341 C CA . LEU A 1 173 ? -1.605 6.290 0.913 1.00 96.44 173 LEU A CA 1
ATOM 1342 C C . LEU A 1 173 ? -1.640 6.341 -0.617 1.00 96.44 173 LEU A C 1
ATOM 1344 O O . LEU A 1 173 ? -2.268 5.514 -1.268 1.00 96.44 173 LEU A O 1
ATOM 1348 N N . LYS A 1 174 ? -0.843 7.243 -1.203 1.00 95.25 174 LYS A N 1
ATOM 1349 C CA . LYS A 1 174 ? -0.650 7.343 -2.663 1.00 95.25 174 LYS A CA 1
ATOM 1350 C C . LYS A 1 174 ? -0.038 6.095 -3.321 1.00 95.25 174 LYS A C 1
ATOM 1352 O O . LYS A 1 174 ? 0.054 6.029 -4.538 1.00 95.25 174 LYS A O 1
ATOM 1357 N N . HIS A 1 175 ? 0.447 5.138 -2.530 1.00 95.69 175 HIS A N 1
ATOM 1358 C CA . HIS A 1 175 ? 1.103 3.932 -3.032 1.00 95.69 175 HIS A CA 1
ATOM 1359 C C . HIS A 1 175 ? 0.048 2.894 -3.418 1.00 95.69 175 HIS A C 1
ATOM 1361 O O . HIS A 1 175 ? -0.252 2.000 -2.627 1.00 95.69 175 HIS A O 1
ATOM 1367 N N . MET A 1 176 ? -0.496 3.034 -4.622 1.00 93.81 176 MET A N 1
ATOM 1368 C CA . MET A 1 176 ? -1.478 2.108 -5.180 1.00 93.81 176 MET A CA 1
ATOM 1369 C C . MET A 1 176 ? -0.790 0.995 -5.970 1.00 93.81 176 MET A C 1
ATOM 1371 O O . MET A 1 176 ? 0.262 1.216 -6.579 1.00 93.81 176 MET A O 1
ATOM 1375 N N . VAL A 1 177 ? -1.372 -0.205 -5.959 1.00 93.44 177 VAL A N 1
ATOM 1376 C CA . VAL A 1 177 ? -0.804 -1.372 -6.663 1.00 93.44 177 VAL A CA 1
ATOM 1377 C C . VAL A 1 177 ? -0.751 -1.152 -8.177 1.00 93.44 177 VAL A C 1
ATOM 1379 O O . VAL A 1 177 ? 0.239 -1.487 -8.827 1.00 93.44 177 VAL A O 1
ATOM 1382 N N . MET A 1 178 ? -1.767 -0.483 -8.722 1.00 88.69 178 MET A N 1
ATOM 1383 C CA . MET A 1 178 ? -1.910 -0.209 -10.154 1.00 88.69 178 MET A CA 1
ATOM 1384 C C . MET A 1 178 ? -0.775 0.658 -10.715 1.00 88.69 178 MET A C 1
ATOM 1386 O O . MET A 1 178 ? -0.386 0.533 -11.880 1.00 88.69 178 MET A O 1
ATOM 1390 N N . ASP A 1 179 ? -0.174 1.501 -9.873 1.00 88.94 179 ASP A N 1
ATOM 1391 C CA . ASP A 1 179 ? 0.980 2.316 -10.260 1.00 88.94 179 ASP A CA 1
ATOM 1392 C C . ASP A 1 179 ? 2.300 1.530 -10.194 1.00 88.94 179 ASP A C 1
ATOM 1394 O O . ASP A 1 179 ? 3.305 1.968 -10.755 1.00 88.94 179 ASP A O 1
ATOM 1398 N N . LYS A 1 180 ? 2.302 0.348 -9.571 1.00 89.50 180 LYS A N 1
ATOM 1399 C CA . LYS A 1 180 ? 3.494 -0.491 -9.392 1.00 89.50 180 LYS A CA 1
ATOM 1400 C C . LYS A 1 180 ? 3.567 -1.685 -10.328 1.00 89.50 180 LYS A C 1
ATOM 1402 O O . LYS A 1 180 ? 4.675 -2.121 -10.619 1.00 89.50 180 LYS A O 1
ATOM 1407 N N . ILE A 1 181 ? 2.429 -2.219 -10.773 1.00 88.56 181 ILE A N 1
ATOM 1408 C CA . ILE A 1 181 ? 2.426 -3.356 -11.693 1.00 88.56 181 ILE A CA 1
ATOM 1409 C C . ILE A 1 181 ? 3.152 -2.984 -12.990 1.00 88.56 181 ILE A C 1
ATOM 1411 O O . ILE A 1 181 ? 2.846 -1.978 -13.633 1.00 88.56 181 ILE A O 1
ATOM 1415 N N . HIS A 1 182 ? 4.149 -3.787 -13.344 1.00 90.06 182 HIS A N 1
ATOM 1416 C CA . HIS A 1 182 ? 4.960 -3.596 -14.536 1.00 90.06 182 HIS A CA 1
ATOM 1417 C C . HIS A 1 182 ? 5.409 -4.951 -15.060 1.00 90.06 182 HIS A C 1
ATOM 1419 O O . HIS A 1 182 ? 5.946 -5.762 -14.307 1.00 90.06 182 HIS A O 1
ATOM 1425 N N . ALA A 1 183 ? 5.184 -5.184 -16.346 1.00 89.44 183 ALA A N 1
ATOM 1426 C CA . ALA A 1 183 ? 5.595 -6.392 -17.033 1.00 89.44 183 ALA A CA 1
ATOM 1427 C C . ALA A 1 183 ? 6.088 -6.019 -18.428 1.00 89.44 183 ALA A C 1
ATOM 1429 O O . ALA A 1 183 ? 5.531 -5.138 -19.083 1.00 89.44 183 ALA A O 1
ATOM 1430 N N . ARG A 1 184 ? 7.136 -6.706 -18.873 1.00 88.12 184 ARG A N 1
ATOM 1431 C CA . ARG A 1 184 ? 7.726 -6.543 -20.199 1.00 88.12 184 ARG A CA 1
ATOM 1432 C C . ARG A 1 184 ? 8.005 -7.925 -20.768 1.00 88.12 184 ARG A C 1
ATOM 1434 O O . ARG A 1 184 ? 8.713 -8.704 -20.138 1.00 88.12 184 ARG A O 1
ATOM 1441 N N . SER A 1 185 ? 7.489 -8.190 -21.963 1.00 89.31 185 SER A N 1
ATOM 1442 C CA . SER A 1 185 ? 7.908 -9.320 -22.795 1.00 89.31 185 SER A CA 1
ATOM 1443 C C . SER A 1 185 ? 9.052 -8.878 -23.712 1.00 89.31 185 SER A C 1
ATOM 1445 O O . SER A 1 185 ? 10.213 -9.191 -23.476 1.00 89.31 185 SER A O 1
ATOM 1447 N N . THR A 1 186 ? 8.736 -8.041 -24.696 1.00 88.00 186 THR A N 1
ATOM 1448 C CA . THR A 1 186 ? 9.664 -7.417 -25.645 1.00 88.00 186 THR A CA 1
ATOM 1449 C C . THR A 1 186 ? 9.401 -5.919 -25.685 1.00 88.00 186 THR A C 1
ATOM 1451 O O . THR A 1 186 ? 8.261 -5.489 -25.535 1.00 88.00 186 THR A O 1
ATOM 1454 N N . GLY A 1 187 ? 10.433 -5.107 -25.890 1.00 89.44 187 GLY A N 1
ATOM 1455 C CA . GLY A 1 187 ? 10.282 -3.657 -25.843 1.00 89.44 187 GLY A CA 1
ATOM 1456 C C . GLY A 1 187 ? 11.468 -2.924 -26.453 1.00 89.44 187 GLY A C 1
ATOM 1457 O O . GLY A 1 187 ? 12.409 -3.568 -26.926 1.00 89.44 187 GLY A O 1
ATOM 1458 N N . PRO A 1 188 ? 11.449 -1.583 -26.426 1.00 91.25 188 PRO A N 1
ATOM 1459 C CA . PRO A 1 188 ? 12.534 -0.785 -26.966 1.00 91.25 188 PRO A CA 1
ATOM 1460 C C . PRO A 1 188 ? 13.854 -1.089 -26.247 1.00 91.25 188 PRO A C 1
ATOM 1462 O O . PRO A 1 188 ? 13.900 -1.474 -25.067 1.00 91.25 188 PRO A O 1
ATOM 1465 N N . VAL A 1 189 ? 14.936 -0.910 -26.996 1.00 93.19 189 VAL A N 1
ATOM 1466 C CA . VAL A 1 189 ? 16.310 -1.076 -26.530 1.00 93.19 189 VAL A CA 1
ATOM 1467 C C . VAL A 1 189 ? 17.056 0.242 -26.638 1.00 93.19 189 VAL A C 1
ATOM 1469 O O . VAL A 1 189 ? 16.721 1.111 -27.446 1.00 93.19 189 VAL A O 1
ATOM 1472 N N . ASN A 1 190 ? 18.069 0.402 -25.802 1.00 93.75 190 ASN A N 1
ATOM 1473 C CA . ASN A 1 190 ? 18.965 1.535 -25.874 1.00 93.75 190 ASN A CA 1
ATOM 1474 C C . ASN A 1 190 ? 19.805 1.460 -27.161 1.00 93.75 190 ASN A C 1
ATOM 1476 O O . ASN A 1 190 ? 20.270 0.387 -27.537 1.00 93.75 190 ASN A O 1
ATOM 1480 N N . GLN A 1 191 ? 20.027 2.592 -27.833 1.00 92.69 191 GLN A N 1
ATOM 1481 C CA . GLN A 1 191 ? 20.731 2.616 -29.122 1.00 92.69 191 GLN A CA 1
ATOM 1482 C C . GLN A 1 191 ? 22.202 2.205 -28.997 1.00 92.69 191 GLN A C 1
ATOM 1484 O O . GLN A 1 191 ? 22.724 1.529 -29.879 1.00 92.69 191 GLN A O 1
ATOM 1489 N N . LEU A 1 192 ? 22.856 2.592 -27.898 1.00 94.69 192 LEU A N 1
ATOM 1490 C CA . LEU A 1 192 ? 24.272 2.306 -27.675 1.00 94.69 192 LEU A CA 1
ATOM 1491 C C . LEU A 1 192 ? 24.506 0.837 -27.302 1.00 94.69 192 LEU A C 1
ATOM 1493 O O . LEU A 1 192 ? 25.274 0.146 -27.960 1.00 94.69 192 LEU A O 1
ATOM 1497 N N . THR A 1 193 ? 23.845 0.364 -26.243 1.00 93.38 193 THR A N 1
ATOM 1498 C CA . THR A 1 193 ? 24.103 -0.965 -25.666 1.00 93.38 193 THR A CA 1
ATOM 1499 C C . THR A 1 193 ? 23.232 -2.065 -26.256 1.00 93.38 193 THR A C 1
ATOM 1501 O O . THR A 1 193 ? 23.501 -3.232 -26.015 1.00 93.38 193 THR A O 1
ATOM 1504 N N . ARG A 1 194 ? 22.166 -1.721 -26.993 1.00 92.00 194 ARG A N 1
ATOM 1505 C CA . ARG A 1 194 ? 21.122 -2.658 -27.455 1.00 92.00 194 ARG A CA 1
ATOM 1506 C C . ARG A 1 194 ? 20.425 -3.434 -26.331 1.00 92.00 194 ARG A C 1
ATOM 1508 O O . ARG A 1 194 ? 19.678 -4.364 -26.604 1.00 92.00 194 ARG A O 1
ATOM 1515 N N . GLN A 1 195 ? 20.601 -3.004 -25.085 1.00 93.94 195 GLN A N 1
ATOM 1516 C CA . GLN A 1 195 ? 19.936 -3.581 -23.923 1.00 93.94 195 GLN A CA 1
ATOM 1517 C C . GLN A 1 195 ? 18.554 -2.955 -23.704 1.00 93.94 195 GLN A C 1
ATOM 1519 O O . GLN A 1 195 ? 18.314 -1.823 -24.140 1.00 93.94 195 GLN A O 1
ATOM 1524 N N . PRO A 1 196 ? 17.644 -3.648 -23.000 1.00 94.38 196 PRO A N 1
ATOM 1525 C CA . PRO A 1 196 ? 16.378 -3.087 -22.544 1.00 94.38 196 PRO A CA 1
ATOM 1526 C C . PRO A 1 196 ? 16.498 -1.684 -21.931 1.00 94.38 196 PRO A C 1
ATOM 1528 O O . PRO A 1 196 ? 17.390 -1.408 -21.133 1.00 94.38 196 PRO A O 1
ATOM 1531 N N . THR A 1 197 ? 15.576 -0.789 -22.290 1.00 93.06 197 THR A N 1
ATOM 1532 C CA . THR A 1 197 ? 15.433 0.531 -21.654 1.00 93.06 197 THR A CA 1
ATOM 1533 C C . THR A 1 197 ? 15.127 0.422 -20.156 1.00 93.06 197 THR A C 1
ATOM 1535 O O . THR A 1 197 ? 14.635 -0.599 -19.680 1.00 93.06 197 THR A O 1
ATOM 1538 N N . GLU A 1 198 ? 15.377 1.496 -19.406 1.00 90.00 198 GLU A N 1
ATOM 1539 C CA . GLU A 1 198 ? 15.003 1.598 -17.993 1.00 90.00 198 GLU A CA 1
ATOM 1540 C C . GLU A 1 198 ? 13.643 2.294 -17.822 1.00 90.00 198 GLU A C 1
ATOM 1542 O O . GLU A 1 198 ? 13.330 3.276 -18.506 1.00 90.00 198 GLU A O 1
ATOM 1547 N N . GLY A 1 199 ? 12.865 1.813 -16.850 1.00 87.06 199 GLY A N 1
ATOM 1548 C CA . GLY A 1 199 ? 11.680 2.490 -16.335 1.00 87.06 199 GLY A CA 1
ATOM 1549 C C . GLY A 1 199 ? 10.381 2.150 -17.068 1.00 87.06 199 GLY A C 1
ATOM 1550 O O . GLY A 1 199 ? 10.326 2.028 -18.291 1.00 87.06 199 GLY A O 1
ATOM 1551 N N . ARG A 1 200 ? 9.289 2.068 -16.301 1.00 86.44 200 ARG A N 1
ATOM 1552 C CA . ARG A 1 200 ? 7.945 1.723 -16.798 1.00 86.44 200 ARG A CA 1
ATOM 1553 C C . ARG A 1 200 ? 7.447 2.659 -17.903 1.00 86.44 200 ARG A C 1
ATOM 1555 O O . ARG A 1 200 ? 6.851 2.204 -18.863 1.00 86.44 200 ARG A O 1
ATOM 1562 N N . ALA A 1 201 ? 7.729 3.960 -17.808 1.00 85.25 201 ALA A N 1
ATOM 1563 C CA . ALA A 1 201 ? 7.265 4.950 -18.788 1.00 85.25 201 ALA A CA 1
ATOM 1564 C C . ALA A 1 201 ? 7.857 4.767 -20.204 1.00 85.25 201 ALA A C 1
ATOM 1566 O O . ALA A 1 201 ? 7.353 5.359 -21.165 1.00 85.25 201 ALA A O 1
ATOM 1567 N N . LYS A 1 202 ? 8.942 3.989 -20.318 1.00 86.56 202 LYS A N 1
ATOM 1568 C CA . LYS A 1 202 ? 9.637 3.649 -21.567 1.00 86.56 202 LYS A CA 1
ATOM 1569 C C . LYS A 1 202 ? 9.531 2.153 -21.893 1.00 86.56 202 LYS A C 1
ATOM 1571 O O . LYS A 1 202 ? 10.382 1.650 -22.627 1.00 86.56 202 LYS A O 1
ATOM 1576 N N . ASP A 1 203 ? 8.572 1.450 -21.284 1.00 86.19 203 ASP A N 1
ATOM 1577 C CA . ASP A 1 203 ? 8.421 -0.009 -21.367 1.00 86.19 203 ASP A CA 1
ATOM 1578 C C . ASP A 1 203 ? 9.739 -0.750 -21.083 1.00 86.19 203 ASP A C 1
ATOM 1580 O O . ASP A 1 203 ? 10.131 -1.716 -21.744 1.00 86.19 203 ASP A O 1
ATOM 1584 N N . GLY A 1 204 ? 10.474 -0.235 -20.095 1.00 90.94 204 GLY A N 1
ATOM 1585 C CA . GLY A 1 204 ? 11.784 -0.726 -19.704 1.00 90.94 204 GLY A CA 1
ATOM 1586 C C . GLY A 1 204 ? 11.761 -2.111 -19.066 1.00 90.94 204 GLY A C 1
ATOM 1587 O O . GLY A 1 204 ? 10.732 -2.569 -18.582 1.00 90.94 204 GLY A O 1
ATOM 1588 N N . GLY A 1 205 ? 12.890 -2.811 -19.092 1.00 91.06 205 GLY A N 1
ATOM 1589 C CA . GLY A 1 205 ? 13.044 -4.098 -18.411 1.00 91.06 205 GLY A CA 1
ATOM 1590 C C . GLY A 1 205 ? 13.284 -3.942 -16.912 1.00 91.06 205 GLY A C 1
ATOM 1591 O O . GLY A 1 205 ? 13.582 -2.851 -16.425 1.00 91.06 205 GLY A O 1
ATOM 1592 N N . LEU A 1 206 ? 13.166 -5.051 -16.182 1.00 93.25 206 LEU A N 1
ATOM 1593 C CA . LEU A 1 206 ? 13.737 -5.15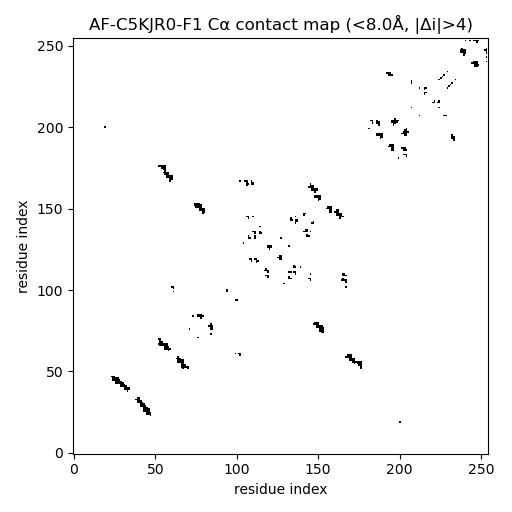5 -14.841 1.00 93.25 206 LEU A CA 1
ATOM 1594 C C . LEU A 1 206 ? 15.224 -5.483 -14.961 1.00 93.25 206 LEU A C 1
ATOM 1596 O O . LEU A 1 206 ? 15.638 -6.211 -15.863 1.00 93.25 206 LEU A O 1
ATOM 1600 N N . ARG A 1 207 ? 16.021 -4.939 -14.046 1.00 92.62 207 ARG A N 1
ATOM 1601 C CA . ARG A 1 207 ? 17.456 -5.194 -14.007 1.00 92.62 207 ARG A CA 1
ATOM 1602 C C . ARG A 1 207 ? 17.722 -6.515 -13.293 1.00 92.62 207 ARG A C 1
ATOM 1604 O O . ARG A 1 207 ? 17.312 -6.675 -12.150 1.00 92.62 207 ARG A O 1
ATOM 1611 N N . LEU A 1 208 ? 18.444 -7.413 -13.958 1.00 94.31 208 LEU A N 1
ATOM 1612 C CA . LEU A 1 208 ? 19.124 -8.531 -13.311 1.00 94.31 208 LEU A CA 1
ATOM 1613 C C . LEU A 1 208 ? 20.556 -8.075 -13.011 1.00 94.31 208 LEU A C 1
ATOM 1615 O O . LEU A 1 208 ? 21.344 -7.863 -13.932 1.00 94.31 208 LEU A O 1
ATOM 1619 N N . GLY A 1 209 ? 20.847 -7.796 -11.745 1.00 94.75 209 GLY A N 1
ATOM 1620 C CA . GLY A 1 209 ? 22.136 -7.296 -11.295 1.00 94.75 209 GLY A CA 1
ATOM 1621 C C . GLY A 1 209 ? 23.101 -8.409 -10.898 1.00 94.75 209 GLY A C 1
ATOM 1622 O O . GLY A 1 209 ? 22.884 -9.597 -11.140 1.00 94.75 209 GLY A O 1
ATOM 1623 N N . GLU A 1 210 ? 24.202 -7.994 -10.277 1.00 97.19 210 GLU A N 1
ATOM 1624 C CA . GLU A 1 210 ? 25.242 -8.909 -9.802 1.00 97.19 210 GLU A CA 1
ATOM 1625 C C . GLU A 1 210 ? 24.731 -9.805 -8.672 1.00 97.19 210 GLU A C 1
ATOM 1627 O O . GLU A 1 210 ? 24.985 -11.004 -8.687 1.00 97.19 210 GLU A O 1
ATOM 1632 N N . MET A 1 211 ? 23.934 -9.253 -7.752 1.00 97.69 211 MET A N 1
ATOM 1633 C CA . MET A 1 211 ? 23.359 -10.021 -6.646 1.00 97.69 211 MET A CA 1
ATOM 1634 C C . MET A 1 211 ? 22.414 -11.114 -7.155 1.00 97.69 211 MET A C 1
ATOM 1636 O O . MET A 1 211 ? 22.484 -12.252 -6.699 1.00 97.69 211 MET A O 1
ATOM 1640 N N . GLU A 1 212 ? 21.567 -10.806 -8.140 1.00 96.62 212 GLU A N 1
ATOM 1641 C CA . GLU A 1 212 ? 20.664 -11.797 -8.721 1.00 96.62 212 GLU A CA 1
ATOM 1642 C C . GLU A 1 212 ? 21.415 -12.861 -9.533 1.00 96.62 212 GLU A C 1
ATOM 1644 O O . GLU A 1 212 ? 21.050 -14.037 -9.485 1.00 96.62 212 GLU A O 1
ATOM 1649 N N . ARG A 1 213 ? 22.491 -12.481 -10.241 1.00 96.19 213 ARG A N 1
ATOM 1650 C CA . ARG A 1 213 ? 23.394 -13.442 -10.895 1.00 96.19 213 ARG A CA 1
ATOM 1651 C C . ARG A 1 213 ? 23.983 -14.405 -9.868 1.00 96.19 213 ARG A C 1
ATOM 1653 O O . ARG A 1 213 ? 23.961 -15.611 -10.099 1.00 96.19 213 ARG A O 1
ATOM 1660 N N . ASP A 1 214 ? 24.493 -13.895 -8.752 1.00 97.38 214 ASP A N 1
ATOM 1661 C CA . ASP A 1 214 ? 25.169 -14.715 -7.746 1.00 97.38 214 ASP A CA 1
ATOM 1662 C C . ASP A 1 214 ? 24.205 -15.718 -7.096 1.00 97.38 214 ASP A C 1
ATOM 1664 O O . ASP A 1 214 ? 24.578 -16.870 -6.873 1.00 97.38 214 ASP A O 1
ATOM 1668 N N . CYS A 1 215 ? 22.932 -15.349 -6.906 1.00 97.44 215 CYS A N 1
ATOM 1669 C CA . CYS A 1 215 ? 21.890 -16.293 -6.494 1.00 97.44 215 CYS A CA 1
ATOM 1670 C C . CYS A 1 215 ? 21.710 -17.450 -7.493 1.00 97.44 215 CYS A C 1
ATOM 1672 O O . CYS A 1 215 ? 21.581 -18.606 -7.086 1.00 97.44 215 CYS A O 1
ATOM 1674 N N . LEU A 1 216 ? 21.712 -17.161 -8.798 1.00 96.56 216 LEU A N 1
ATOM 1675 C CA . LEU A 1 216 ? 21.563 -18.182 -9.840 1.00 96.56 216 LEU A CA 1
ATOM 1676 C C . LEU A 1 216 ? 22.800 -19.087 -9.954 1.00 96.56 216 LEU A C 1
ATOM 1678 O O . LEU A 1 216 ? 22.661 -20.290 -10.187 1.00 96.56 216 LEU A O 1
ATOM 1682 N N . VAL A 1 217 ? 23.997 -18.525 -9.757 1.00 96.69 217 VAL A N 1
ATOM 1683 C CA . VAL A 1 217 ? 25.257 -19.284 -9.700 1.00 96.69 217 VAL A CA 1
ATOM 1684 C C . VAL A 1 217 ? 25.265 -20.210 -8.487 1.00 96.69 217 VAL A C 1
ATOM 1686 O O . VAL A 1 217 ? 25.569 -21.390 -8.640 1.00 96.69 217 VAL A O 1
ATOM 1689 N N . ALA A 1 218 ? 24.874 -19.713 -7.310 1.00 97.75 218 ALA A N 1
ATOM 1690 C CA . ALA A 1 218 ? 24.796 -20.511 -6.086 1.00 97.75 218 ALA A CA 1
ATOM 1691 C C . ALA A 1 218 ? 23.816 -21.688 -6.213 1.00 97.75 218 ALA A C 1
ATOM 1693 O O . ALA A 1 218 ? 24.067 -22.762 -5.674 1.00 97.75 218 ALA A O 1
ATOM 1694 N N . TYR A 1 219 ? 22.723 -21.506 -6.960 1.00 96.88 219 TYR A N 1
ATOM 1695 C CA . TYR A 1 219 ? 21.781 -22.583 -7.267 1.00 96.88 219 TYR A CA 1
ATOM 1696 C C . TYR A 1 219 ? 22.316 -23.585 -8.311 1.00 96.88 219 TYR A C 1
ATOM 1698 O O . TYR A 1 219 ? 21.791 -24.687 -8.438 1.00 96.88 219 TYR A O 1
ATOM 1706 N N . GLY A 1 220 ? 23.346 -23.223 -9.082 1.00 96.56 220 GLY A N 1
ATOM 1707 C CA . GLY A 1 220 ? 23.876 -24.050 -10.170 1.00 96.56 220 GLY A CA 1
ATOM 1708 C C . GLY A 1 220 ? 23.024 -24.030 -11.447 1.00 96.56 220 GLY A C 1
ATOM 1709 O O . GLY A 1 220 ? 23.145 -24.926 -12.281 1.00 96.56 220 GLY A O 1
ATOM 1710 N N . ALA A 1 221 ? 22.166 -23.020 -11.637 1.00 96.88 221 ALA A N 1
ATOM 1711 C CA . ALA A 1 221 ? 21.283 -22.914 -12.804 1.00 96.88 221 ALA A CA 1
ATOM 1712 C C . ALA A 1 221 ? 22.000 -22.316 -14.032 1.00 96.88 221 ALA A C 1
ATOM 1714 O O . ALA A 1 221 ? 21.695 -21.205 -14.472 1.00 96.88 221 ALA A O 1
ATOM 1715 N N . SER A 1 222 ? 22.945 -23.061 -14.611 1.00 95.75 222 SER A N 1
ATOM 1716 C CA . SER A 1 222 ? 23.761 -22.616 -15.755 1.00 95.75 222 SER A CA 1
ATOM 1717 C C . SER A 1 222 ? 22.935 -22.220 -16.988 1.00 95.75 222 SER A C 1
ATOM 1719 O O . SER A 1 222 ? 23.163 -21.159 -17.569 1.00 95.75 222 SER A O 1
ATOM 1721 N N . ASN A 1 223 ? 21.933 -23.022 -17.360 1.00 96.31 223 ASN A N 1
ATOM 1722 C CA . ASN A 1 223 ? 21.077 -22.729 -18.516 1.00 96.31 223 ASN A CA 1
ATOM 1723 C C . ASN A 1 223 ? 20.214 -21.476 -18.295 1.00 96.31 223 ASN A C 1
ATOM 1725 O O . ASN A 1 223 ? 20.054 -20.675 -19.213 1.00 96.31 223 ASN A O 1
ATOM 1729 N N . LEU A 1 224 ? 19.710 -21.271 -17.073 1.00 96.31 224 LEU A N 1
ATOM 1730 C CA . LEU A 1 224 ? 18.906 -20.094 -16.733 1.00 96.31 224 LEU A CA 1
ATOM 1731 C C . LEU A 1 224 ? 19.755 -18.815 -16.728 1.00 96.31 224 LEU A C 1
ATOM 1733 O O . LEU A 1 224 ? 19.290 -17.766 -17.169 1.00 96.31 224 LEU A O 1
ATOM 1737 N N . LEU A 1 225 ? 21.011 -18.901 -16.277 1.00 95.38 225 LEU A N 1
ATOM 1738 C CA . LEU A 1 225 ? 21.975 -17.804 -16.383 1.00 95.38 225 LEU A CA 1
ATOM 1739 C C . LEU A 1 225 ? 22.193 -17.390 -17.841 1.00 95.38 225 LEU A C 1
ATOM 1741 O O . LEU A 1 225 ? 22.108 -16.202 -18.150 1.00 95.38 225 LEU A O 1
ATOM 1745 N N . LEU A 1 226 ? 22.423 -18.356 -18.737 1.00 95.12 226 LEU A N 1
ATOM 1746 C CA . LEU A 1 226 ? 22.611 -18.092 -20.166 1.00 95.12 226 LEU A CA 1
ATOM 1747 C C . LEU A 1 226 ? 21.348 -17.492 -20.802 1.00 95.12 226 LEU A C 1
ATOM 1749 O O . LEU A 1 226 ? 21.430 -16.513 -21.544 1.00 95.12 226 LEU A O 1
ATOM 1753 N N . GLU A 1 227 ? 20.169 -18.020 -20.475 1.00 95.44 227 GLU A N 1
ATOM 1754 C CA . GLU A 1 227 ? 18.899 -17.483 -20.968 1.00 95.44 227 GLU A CA 1
ATOM 1755 C C . GLU A 1 227 ? 18.693 -16.024 -20.539 1.00 95.44 227 GLU A C 1
ATOM 1757 O O . GLU A 1 227 ? 18.322 -15.179 -21.357 1.00 95.44 227 GLU A O 1
ATOM 1762 N N . ARG A 1 228 ? 18.942 -15.710 -19.263 1.00 94.06 228 ARG A N 1
ATOM 1763 C CA . ARG A 1 228 ? 18.620 -14.397 -18.693 1.00 94.06 228 ARG A CA 1
ATOM 1764 C C . ARG A 1 228 ? 19.655 -13.324 -19.002 1.00 94.06 228 ARG A C 1
ATOM 1766 O O . ARG A 1 228 ? 19.257 -12.194 -19.270 1.00 94.06 228 ARG A O 1
ATOM 1773 N N . LEU A 1 229 ? 20.946 -13.658 -18.976 1.00 93.75 229 LEU A N 1
ATOM 1774 C CA . LEU A 1 229 ? 22.027 -12.692 -19.204 1.00 93.75 229 LEU A CA 1
ATOM 1775 C C . LEU A 1 229 ? 22.399 -12.522 -20.680 1.00 93.75 229 LEU A C 1
ATOM 1777 O O . LEU A 1 229 ? 22.976 -11.498 -21.020 1.00 93.75 229 LEU A O 1
ATOM 1781 N N . MET A 1 230 ? 22.081 -13.489 -21.549 1.00 92.69 230 MET A N 1
ATOM 1782 C CA . MET A 1 230 ? 22.436 -13.426 -22.972 1.00 92.69 230 MET A CA 1
ATOM 1783 C C . MET A 1 230 ? 21.199 -13.428 -23.873 1.00 92.69 230 MET A C 1
ATOM 1785 O O . MET A 1 230 ? 20.938 -12.441 -24.558 1.00 92.69 230 MET A O 1
ATOM 1789 N N . LEU A 1 231 ? 20.414 -14.513 -23.873 1.00 93.25 231 LEU A N 1
ATOM 1790 C CA . LEU A 1 231 ? 19.328 -14.692 -24.852 1.00 93.25 231 LEU A CA 1
ATOM 1791 C C . LEU A 1 231 ? 18.197 -13.665 -24.690 1.00 93.25 231 LEU A C 1
ATOM 1793 O O . LEU A 1 231 ? 17.631 -13.213 -25.680 1.00 93.25 231 LEU A O 1
ATOM 1797 N N . SER A 1 232 ? 17.888 -13.280 -23.451 1.00 92.12 232 SER A N 1
ATOM 1798 C CA . SER A 1 232 ? 16.804 -12.342 -23.119 1.00 92.12 232 SER A CA 1
ATOM 1799 C C . SER A 1 232 ? 17.220 -10.863 -23.136 1.00 92.12 232 SER A C 1
ATOM 1801 O O . SER A 1 232 ? 16.398 -10.001 -22.821 1.00 92.12 232 SER A O 1
ATOM 1803 N N . SER A 1 233 ? 18.484 -10.560 -23.451 1.00 91.88 233 SER A N 1
ATOM 1804 C CA . SER A 1 233 ? 19.044 -9.204 -23.414 1.00 91.88 233 SER A CA 1
ATOM 1805 C C . SER A 1 233 ? 19.601 -8.810 -24.787 1.00 91.88 233 SER A C 1
ATOM 1807 O O . SER A 1 233 ? 18.840 -8.500 -25.701 1.00 91.88 233 SER A O 1
ATOM 1809 N N . ASP A 1 234 ? 20.918 -8.826 -24.944 1.00 93.56 234 ASP A N 1
ATOM 1810 C CA . ASP A 1 234 ? 21.688 -8.195 -26.012 1.00 93.56 234 ASP A CA 1
ATOM 1811 C C . ASP A 1 234 ? 22.461 -9.233 -26.833 1.00 93.56 234 ASP A C 1
ATOM 1813 O O . ASP A 1 234 ? 23.637 -9.064 -27.155 1.00 93.56 234 ASP A O 1
ATOM 1817 N N . VAL A 1 235 ? 21.781 -10.322 -27.207 1.00 93.75 235 VAL A N 1
ATOM 1818 C CA . VAL A 1 235 ? 22.354 -11.343 -28.087 1.00 93.75 235 VAL A CA 1
ATOM 1819 C C . VAL A 1 235 ? 22.859 -10.713 -29.393 1.00 93.75 235 VAL A C 1
ATOM 1821 O O . VAL A 1 235 ? 22.135 -10.022 -30.114 1.00 93.75 235 VAL A O 1
ATOM 1824 N N . PHE A 1 236 ? 24.129 -10.959 -29.709 1.00 90.62 236 PHE A N 1
ATOM 1825 C CA . PHE A 1 236 ? 24.783 -10.432 -30.900 1.00 90.62 236 PHE A CA 1
ATOM 1826 C C . PHE A 1 236 ? 25.598 -11.523 -31.591 1.00 90.62 236 PHE A C 1
ATOM 1828 O O . PHE A 1 236 ? 26.408 -12.204 -30.967 1.00 90.62 236 PHE A O 1
ATOM 1835 N N . THR A 1 237 ? 25.384 -11.683 -32.898 1.00 90.06 237 THR A N 1
ATOM 1836 C CA . THR A 1 237 ? 26.171 -12.600 -33.729 1.00 90.06 237 THR A CA 1
ATOM 1837 C C . THR A 1 237 ? 27.298 -11.825 -34.393 1.00 90.06 237 THR A C 1
ATOM 1839 O O . THR A 1 237 ? 27.049 -10.852 -35.105 1.00 90.06 237 THR A O 1
ATOM 1842 N N . ALA A 1 238 ? 28.532 -12.272 -34.176 1.00 88.94 238 ALA A N 1
ATOM 1843 C CA . ALA A 1 238 ? 29.727 -11.648 -34.721 1.00 88.94 238 ALA A CA 1
ATOM 1844 C C . ALA A 1 238 ? 30.547 -12.670 -35.516 1.00 88.94 238 ALA A C 1
ATOM 1846 O O . ALA A 1 238 ? 30.615 -13.842 -35.152 1.00 88.94 238 ALA A O 1
ATOM 1847 N N . SER A 1 239 ? 31.172 -12.225 -36.604 1.00 89.38 239 SER A N 1
ATOM 1848 C CA . SER A 1 239 ? 32.075 -13.056 -37.407 1.00 89.38 239 SER A CA 1
ATOM 1849 C C . SER A 1 239 ? 33.524 -12.751 -37.034 1.00 89.38 239 SER A C 1
ATOM 1851 O O . SER A 1 239 ? 33.899 -11.583 -36.938 1.00 89.38 239 SER A O 1
ATOM 1853 N N . VAL A 1 240 ? 34.329 -13.791 -36.804 1.00 89.56 240 VAL A N 1
ATOM 1854 C CA . VAL A 1 240 ? 35.732 -13.677 -36.371 1.00 89.56 240 VAL A CA 1
ATOM 1855 C C . VAL A 1 240 ? 36.641 -14.307 -37.422 1.00 89.56 240 VAL A C 1
ATOM 1857 O O . VAL A 1 240 ? 36.425 -15.444 -37.844 1.00 89.56 240 VAL A O 1
ATOM 1860 N N . CYS A 1 241 ? 37.684 -13.590 -37.840 1.00 89.00 241 CYS A N 1
ATOM 1861 C CA . CYS A 1 241 ? 38.655 -14.117 -38.793 1.00 89.00 241 CYS A CA 1
ATOM 1862 C C . CYS A 1 241 ? 39.597 -15.138 -38.150 1.00 89.00 241 CYS A C 1
ATOM 1864 O O . CYS A 1 241 ? 40.259 -14.852 -37.155 1.00 89.00 241 CYS A O 1
ATOM 1866 N N . ARG A 1 242 ? 39.748 -16.310 -38.780 1.00 86.56 242 ARG A N 1
ATOM 1867 C CA . ARG A 1 242 ? 40.596 -17.401 -38.270 1.00 86.56 242 ARG A CA 1
ATOM 1868 C C . ARG A 1 242 ? 42.097 -17.086 -38.275 1.00 86.56 242 ARG A C 1
ATOM 1870 O O . ARG A 1 242 ? 42.841 -17.722 -37.540 1.00 86.56 242 ARG A O 1
ATOM 1877 N N . ARG A 1 243 ? 42.553 -16.149 -39.116 1.00 88.56 243 ARG A N 1
ATOM 1878 C CA . ARG A 1 243 ? 43.979 -15.786 -39.218 1.00 88.56 243 ARG A CA 1
ATOM 1879 C C . ARG A 1 243 ? 44.370 -14.649 -38.275 1.00 88.56 243 ARG A C 1
ATOM 1881 O O . ARG A 1 243 ? 45.391 -14.767 -37.615 1.00 88.56 243 ARG A O 1
ATOM 1888 N N . CYS A 1 244 ? 43.588 -13.567 -38.217 1.00 88.94 244 CYS A N 1
ATOM 1889 C CA . CYS A 1 244 ? 43.930 -12.387 -37.410 1.00 88.94 244 CYS A CA 1
ATOM 1890 C C . CYS A 1 244 ? 43.182 -12.290 -36.071 1.00 88.94 244 CYS A C 1
ATOM 1892 O O . CYS A 1 244 ? 43.552 -11.467 -35.244 1.00 88.94 244 CYS A O 1
ATOM 1894 N N . GLY A 1 245 ? 42.130 -13.086 -35.844 1.00 88.12 245 GLY A N 1
ATOM 1895 C CA . GLY A 1 245 ? 41.333 -13.044 -34.611 1.00 88.12 245 GLY A CA 1
ATOM 1896 C C . GLY A 1 245 ? 40.459 -11.792 -34.448 1.00 88.12 245 GLY A C 1
ATOM 1897 O O . GLY A 1 245 ? 39.789 -11.651 -33.429 1.00 88.12 245 GLY A O 1
ATOM 1898 N N . LEU A 1 246 ? 40.442 -10.889 -35.435 1.00 89.00 246 LEU A N 1
ATOM 1899 C CA . LEU A 1 246 ? 39.632 -9.671 -35.413 1.00 89.00 246 LEU A CA 1
ATOM 1900 C C . LEU A 1 246 ? 38.200 -9.928 -35.901 1.00 89.00 246 LEU A C 1
ATOM 1902 O O . LEU A 1 246 ? 37.942 -10.846 -36.689 1.00 89.00 246 LEU A O 1
ATOM 1906 N N . LEU A 1 247 ? 37.277 -9.074 -35.450 1.00 88.38 247 LEU A N 1
ATOM 1907 C CA . LEU A 1 247 ? 35.898 -9.038 -35.933 1.00 88.38 247 LEU A CA 1
ATOM 1908 C C . LEU A 1 247 ? 35.869 -8.603 -37.403 1.00 88.38 247 LEU A C 1
ATOM 1910 O O . LEU A 1 247 ? 36.367 -7.531 -37.750 1.00 88.38 247 LEU A O 1
ATOM 1914 N N . SER A 1 248 ? 35.282 -9.431 -38.264 1.00 84.56 248 SER A N 1
ATOM 1915 C CA . SER A 1 248 ? 35.139 -9.136 -39.690 1.00 84.56 248 SER A CA 1
ATOM 1916 C C . SER A 1 248 ? 33.862 -8.346 -39.967 1.00 84.56 248 SER A C 1
ATOM 1918 O O . SER A 1 248 ? 32.807 -8.634 -39.398 1.00 84.56 248 SER A O 1
ATOM 1920 N N . TYR A 1 249 ? 33.932 -7.406 -40.908 1.00 81.06 249 TYR A N 1
ATOM 1921 C CA . TYR A 1 249 ? 32.744 -6.742 -41.446 1.00 81.06 249 TYR A CA 1
ATOM 1922 C C . TYR A 1 249 ? 32.021 -7.653 -42.450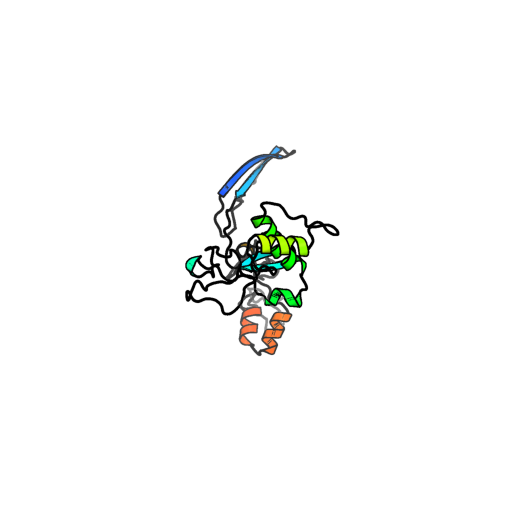 1.00 81.06 249 TYR A C 1
ATOM 1924 O O . TYR A 1 249 ? 32.566 -8.671 -42.881 1.00 81.06 249 TYR A O 1
ATOM 1932 N N . GLN A 1 250 ? 30.796 -7.279 -42.837 1.00 67.31 250 GLN A N 1
ATOM 1933 C CA . GLN A 1 250 ? 29.880 -8.079 -43.672 1.00 67.31 250 GLN A CA 1
ATOM 1934 C C . GLN A 1 250 ? 30.466 -8.575 -45.013 1.00 67.31 250 GLN A C 1
ATOM 1936 O O . GLN A 1 250 ? 29.900 -9.483 -45.609 1.00 67.31 250 GLN A O 1
ATOM 1941 N N . ASN A 1 251 ? 31.623 -8.062 -45.449 1.00 64.50 251 ASN A N 1
ATOM 1942 C CA . ASN A 1 251 ? 32.272 -8.435 -46.710 1.00 64.50 251 ASN A CA 1
ATOM 1943 C C . ASN A 1 251 ? 33.488 -9.368 -46.540 1.00 64.50 251 ASN A C 1
ATOM 1945 O O . ASN A 1 251 ? 34.289 -9.500 -47.461 1.00 64.50 251 ASN A O 1
ATOM 1949 N N . GLY A 1 252 ? 33.687 -9.971 -45.361 1.00 62.66 252 GLY A N 1
ATOM 1950 C CA . GLY A 1 252 ? 34.824 -10.870 -45.100 1.00 62.66 252 GLY A CA 1
ATOM 1951 C C . GLY A 1 252 ? 36.190 -10.173 -45.092 1.00 62.66 252 GLY A C 1
ATOM 1952 O O . GLY A 1 252 ? 37.224 -10.821 -44.933 1.00 62.66 252 GLY A O 1
ATOM 1953 N N . THR A 1 253 ? 36.208 -8.847 -45.232 1.00 64.38 253 THR A N 1
ATOM 1954 C CA . THR A 1 253 ? 37.413 -8.038 -45.137 1.00 64.38 253 THR A CA 1
ATOM 1955 C C . THR A 1 253 ? 37.747 -7.797 -43.672 1.00 64.38 253 THR A C 1
ATOM 1957 O O . THR A 1 253 ? 36.947 -7.298 -42.875 1.00 64.38 253 THR A O 1
ATOM 1960 N N . CYS A 1 254 ? 38.960 -8.198 -43.320 1.00 66.75 254 CYS A N 1
ATOM 1961 C CA . CYS A 1 254 ? 39.615 -7.801 -42.085 1.00 66.75 254 CYS A CA 1
ATOM 1962 C C . CYS A 1 254 ? 40.424 -6.543 -42.403 1.00 66.75 254 CYS A C 1
ATOM 1964 O O . CYS A 1 254 ? 40.961 -6.445 -43.508 1.00 66.75 254 CYS A O 1
ATOM 1966 N N . LYS A 1 255 ? 40.481 -5.585 -41.475 1.00 58.59 255 LYS A N 1
ATOM 1967 C CA . LYS A 1 255 ? 41.540 -4.572 -41.536 1.00 58.59 255 LYS A CA 1
ATOM 1968 C C . LYS A 1 255 ? 42.889 -5.223 -41.260 1.00 58.59 255 LYS A C 1
ATOM 1970 O O . LYS A 1 255 ? 42.904 -6.188 -40.460 1.00 58.59 255 LYS A O 1
#